Protein AF-A0A919U6I9-F1 (afdb_monomer_lite)

Sequence (207 aa):
MPGVRSGRRDGPATGRPRGTPYDGGVPGTPEHHQTARRAEPLVVRFRPDARREHQRRVAGARRRRGRAALALAALLGALVLVPWVAVTAVEGFEPRGLALLGLLAVPAALAVWGRRLLRRPPVALGAVAFAITPDEIRFEPVPSAGPALGGSPAASWPIAGTTADIEPSRMVGDRLVLRRPGARRRVYLAATLDTDPTTVVSQIAGR

Secondary structure (DSSP, 8-state):
-----------------------------------------EEEEB-HHHHHHHHHHHHHHHHHHHHHHHHHHHHHHHHHHHHHHHHHHHH---STHHHHHHHHHHHHHHHHHHHHHHHSPP-PPPSEEEEE-SSEEEEPPB--SSTTSPPBPPEEEESTT-EEEEEE-SSSSEEEEEE-TTS--EEEEGGGBSS-HHHHHHHHHT-

Organism: NCBI:txid992287

Structure (mmCIF, N/CA/C/O backbone):
data_AF-A0A919U6I9-F1
#
_entry.id   AF-A0A919U6I9-F1
#
loop_
_atom_site.group_PDB
_atom_site.id
_atom_site.type_symbol
_atom_site.label_atom_id
_atom_site.label_alt_id
_atom_site.label_comp_id
_atom_site.label_asym_id
_atom_site.label_entity_id
_atom_site.label_seq_id
_atom_site.pdbx_PDB_ins_code
_atom_site.Cartn_x
_atom_site.Cartn_y
_atom_site.Cartn_z
_atom_site.occupancy
_atom_site.B_iso_or_equiv
_atom_site.auth_seq_id
_atom_site.auth_comp_id
_atom_site.auth_asym_id
_atom_site.auth_atom_id
_atom_site.pdbx_PDB_model_num
ATOM 1 N N . MET A 1 1 ? -69.953 -0.858 -4.789 1.00 44.34 1 MET A N 1
ATOM 2 C CA . MET A 1 1 ? -70.441 -2.222 -4.498 1.00 44.34 1 MET A CA 1
ATOM 3 C C . MET A 1 1 ? -70.334 -2.479 -3.000 1.00 44.34 1 MET A C 1
ATOM 5 O O . MET A 1 1 ? -69.216 -2.573 -2.510 1.00 44.34 1 MET A O 1
ATOM 9 N N . PRO A 1 2 ? -71.461 -2.485 -2.271 1.00 48.12 2 PRO A N 1
ATOM 10 C CA . PRO A 1 2 ? -71.532 -2.801 -0.847 1.00 48.12 2 PRO A CA 1
ATOM 11 C C . PRO A 1 2 ? -71.897 -4.284 -0.627 1.00 48.12 2 PRO A C 1
ATOM 13 O O . PRO A 1 2 ? -72.734 -4.823 -1.344 1.00 48.12 2 PRO A O 1
ATOM 16 N N . GLY A 1 3 ? -71.298 -4.936 0.373 1.00 46.91 3 GLY A N 1
ATOM 17 C CA . GLY A 1 3 ? -71.615 -6.309 0.804 1.00 46.91 3 GLY A CA 1
ATOM 18 C C . GLY A 1 3 ? -71.409 -6.425 2.318 1.00 46.91 3 GLY A C 1
ATOM 19 O O . GLY A 1 3 ? -70.275 -6.438 2.772 1.00 46.91 3 GLY A O 1
ATOM 20 N N . VAL A 1 4 ? -72.428 -6.119 3.125 1.00 55.44 4 VAL A N 1
ATOM 21 C CA . VAL A 1 4 ? -73.345 -7.061 3.809 1.00 55.44 4 VAL A CA 1
ATOM 22 C C . VAL A 1 4 ? -72.727 -7.811 5.008 1.00 55.44 4 VAL A C 1
ATOM 24 O O . VAL A 1 4 ? -72.088 -8.846 4.895 1.00 55.44 4 VAL A O 1
ATOM 27 N N . ARG A 1 5 ? -72.990 -7.208 6.175 1.00 46.06 5 ARG A N 1
ATOM 28 C CA . ARG A 1 5 ? -73.440 -7.732 7.482 1.00 46.06 5 ARG A CA 1
ATOM 29 C C . ARG A 1 5 ? -73.558 -9.255 7.740 1.00 46.06 5 ARG A C 1
ATOM 31 O O . ARG A 1 5 ? -74.276 -9.963 7.047 1.00 46.06 5 ARG A O 1
ATOM 38 N N . SER A 1 6 ? -73.182 -9.569 8.989 1.00 47.44 6 SER A N 1
ATOM 39 C CA . SER A 1 6 ? -73.928 -10.316 10.033 1.00 47.44 6 SER A CA 1
ATOM 40 C C . SER A 1 6 ? -73.607 -11.796 10.281 1.00 47.44 6 SER A C 1
ATOM 42 O O . SER A 1 6 ? -73.561 -12.610 9.372 1.00 47.44 6 SER A O 1
ATOM 44 N N . GLY A 1 7 ? -73.447 -12.132 11.570 1.00 49.59 7 GLY A N 1
ATOM 45 C CA . GLY A 1 7 ? -73.293 -13.506 12.054 1.00 49.59 7 GLY A CA 1
ATOM 46 C C . GLY A 1 7 ? -73.000 -13.615 13.555 1.00 49.59 7 GLY A C 1
ATOM 47 O O . GLY A 1 7 ? -71.980 -14.162 13.946 1.00 49.59 7 GLY A O 1
ATOM 48 N N . ARG A 1 8 ? -73.882 -13.058 14.392 1.00 49.62 8 ARG A N 1
ATOM 49 C CA . ARG A 1 8 ? -73.904 -13.182 15.862 1.00 49.62 8 ARG A CA 1
ATOM 50 C C . ARG A 1 8 ? -74.308 -14.606 16.278 1.00 49.62 8 ARG A C 1
ATOM 52 O O . ARG A 1 8 ? -75.319 -15.095 15.781 1.00 49.62 8 ARG A O 1
ATOM 59 N N . ARG A 1 9 ? -73.614 -15.219 17.245 1.00 56.06 9 ARG A N 1
ATOM 60 C CA . ARG A 1 9 ? -74.179 -16.267 18.118 1.00 56.06 9 ARG A CA 1
ATOM 61 C C . ARG A 1 9 ? -73.664 -16.111 19.545 1.00 56.06 9 ARG A C 1
ATOM 63 O O . ARG A 1 9 ? -72.508 -16.395 19.833 1.00 56.06 9 ARG A O 1
ATOM 70 N N . ASP A 1 10 ? -74.580 -15.670 20.397 1.00 50.47 10 ASP A N 1
ATOM 71 C CA . ASP A 1 10 ? -74.541 -15.806 21.846 1.00 50.47 10 ASP A CA 1
ATOM 72 C C . ASP A 1 10 ? -74.971 -17.243 22.214 1.00 50.47 10 ASP A C 1
ATOM 74 O O . ASP A 1 10 ? -75.893 -17.792 21.605 1.00 50.47 10 ASP A O 1
ATOM 78 N N . GLY A 1 11 ? -74.320 -17.850 23.207 1.00 49.34 11 GLY A N 1
ATOM 79 C CA . GLY A 1 11 ? -74.699 -19.130 23.815 1.00 49.34 11 GLY A CA 1
ATOM 80 C C . GLY A 1 11 ? -74.334 -19.128 25.311 1.00 49.34 11 GLY A C 1
ATOM 81 O O . GLY A 1 11 ? -73.247 -18.651 25.638 1.00 49.34 11 GLY A O 1
ATOM 82 N N . PRO A 1 12 ? -75.221 -19.577 26.225 1.00 55.75 12 PRO A N 1
ATOM 83 C CA . PRO A 1 12 ? -75.107 -19.298 27.657 1.00 55.75 12 PRO A CA 1
ATOM 84 C C . PRO A 1 12 ? -74.346 -20.359 28.469 1.00 55.75 12 PRO A C 1
ATOM 86 O O . PRO A 1 12 ? -74.089 -21.477 28.033 1.00 55.75 12 PRO A O 1
ATOM 89 N N . ALA A 1 13 ? -74.022 -19.936 29.692 1.00 53.59 13 ALA A N 1
ATOM 90 C CA . ALA A 1 13 ? -73.265 -20.594 30.749 1.00 53.59 13 ALA A CA 1
ATOM 91 C C . ALA A 1 13 ? -73.804 -21.956 31.223 1.00 53.59 13 ALA A C 1
ATOM 93 O O . ALA A 1 13 ? -75.009 -22.180 31.232 1.00 53.59 13 ALA A O 1
ATOM 94 N N . THR A 1 14 ? -72.918 -22.801 31.763 1.00 51.66 14 THR A N 1
ATOM 95 C CA . THR A 1 14 ? -72.997 -23.378 33.128 1.00 51.66 14 THR A CA 1
ATOM 96 C C . THR A 1 14 ? -71.876 -24.401 33.353 1.00 51.66 14 THR A C 1
ATOM 98 O O . THR A 1 14 ? -71.534 -25.158 32.454 1.00 51.66 14 THR A O 1
ATOM 101 N N . GLY A 1 15 ? -71.308 -24.432 34.565 1.00 45.22 15 GLY A N 1
ATOM 102 C CA . GLY A 1 15 ? -70.421 -25.518 35.001 1.00 45.22 15 GLY A CA 1
ATOM 103 C C . GLY A 1 15 ? -69.216 -25.080 35.834 1.00 45.22 15 GLY A C 1
ATOM 104 O O . GLY A 1 15 ? -68.089 -25.111 35.357 1.00 45.22 15 GLY A O 1
ATOM 105 N N . ARG A 1 16 ? -69.435 -24.718 37.105 1.00 51.25 16 ARG A N 1
ATOM 106 C CA . ARG A 1 16 ? -68.415 -24.920 38.154 1.00 51.25 16 ARG A CA 1
ATOM 107 C C . ARG A 1 16 ? -68.533 -26.361 38.661 1.00 51.25 16 ARG A C 1
ATOM 109 O O . ARG A 1 16 ? -69.655 -26.827 38.850 1.00 51.25 16 ARG A O 1
ATOM 116 N N . PRO A 1 17 ? -67.408 -26.988 39.030 1.00 57.91 17 PRO A N 1
ATOM 117 C CA . PRO A 1 17 ? -67.282 -27.416 40.421 1.00 57.91 17 PRO A CA 1
ATOM 118 C C . PRO A 1 17 ? -65.946 -27.018 41.068 1.00 57.91 17 PRO A C 1
ATOM 120 O O . PRO A 1 17 ? -64.977 -26.644 40.415 1.00 57.91 17 PRO A O 1
ATOM 123 N N . ARG A 1 18 ? -65.978 -27.034 42.403 1.00 49.41 18 ARG A N 1
ATOM 124 C CA . ARG A 1 18 ? -64.941 -26.653 43.369 1.00 49.41 18 ARG A CA 1
ATOM 125 C C . ARG A 1 18 ? -63.872 -27.736 43.564 1.00 49.41 18 ARG A C 1
ATOM 127 O O . ARG A 1 18 ? -64.226 -28.906 43.636 1.00 49.41 18 ARG A O 1
ATOM 134 N N . GLY A 1 19 ? -62.672 -27.266 43.927 1.00 43.44 19 GLY A N 1
ATOM 135 C CA . GLY A 1 19 ? -61.765 -27.873 44.920 1.00 43.44 19 GLY A CA 1
ATOM 136 C C . GLY A 1 19 ? -60.667 -28.760 44.331 1.00 43.44 19 GLY A C 1
ATOM 137 O O . GLY A 1 19 ? -60.942 -29.504 43.406 1.00 43.44 19 GLY A O 1
ATOM 138 N N . THR A 1 20 ? -59.412 -28.762 44.785 1.00 51.94 20 THR A N 1
ATOM 139 C CA . THR A 1 20 ? -58.648 -28.100 45.874 1.00 51.94 20 THR A CA 1
ATOM 140 C C . THR A 1 20 ? -57.141 -28.242 45.483 1.00 51.94 20 THR A C 1
ATOM 142 O O . THR A 1 20 ? -56.865 -28.370 44.296 1.00 51.94 20 THR A O 1
ATOM 145 N N . PRO A 1 21 ? -56.152 -28.257 46.395 1.00 55.12 21 PRO A N 1
ATOM 146 C CA . PRO A 1 21 ? -55.367 -27.137 46.920 1.00 55.12 21 PRO A CA 1
ATOM 147 C C . PRO A 1 21 ? -53.877 -27.141 46.472 1.00 55.12 21 PRO A C 1
ATOM 149 O O . PRO A 1 21 ? -53.376 -28.146 45.998 1.00 55.12 21 PRO A O 1
ATOM 152 N N . TYR A 1 22 ? -53.188 -26.010 46.682 1.00 49.38 22 TYR A N 1
ATOM 153 C CA . TYR A 1 22 ? -51.730 -25.829 46.884 1.00 49.38 22 TYR A CA 1
ATOM 154 C C . TYR A 1 22 ? -50.718 -26.781 46.197 1.00 49.38 22 TYR A C 1
ATOM 156 O O . TYR A 1 22 ? -50.533 -27.911 46.630 1.00 49.38 22 TYR A O 1
ATOM 164 N N . ASP A 1 23 ? -49.904 -26.223 45.295 1.00 44.69 23 ASP A N 1
ATOM 165 C CA . ASP A 1 23 ? -48.469 -26.538 45.175 1.00 44.69 23 ASP A CA 1
ATOM 166 C C . ASP A 1 23 ? -47.784 -25.266 44.639 1.00 44.69 23 ASP A C 1
ATOM 168 O O . ASP A 1 23 ? -48.188 -24.704 43.624 1.00 44.69 23 ASP A O 1
ATOM 172 N N . GLY A 1 24 ? -46.976 -24.578 45.439 1.00 47.91 24 GLY A N 1
ATOM 173 C CA . GLY A 1 24 ? -45.539 -24.811 45.372 1.00 47.91 24 GLY A CA 1
ATOM 174 C C . GLY A 1 24 ? -44.916 -23.755 44.467 1.00 47.91 24 GLY A C 1
ATOM 175 O O . GLY A 1 24 ? -44.764 -23.940 43.265 1.00 47.91 24 GLY A O 1
ATOM 176 N N . GLY A 1 25 ? -44.603 -22.595 45.047 1.00 50.78 25 GLY A N 1
ATOM 177 C CA . GLY A 1 25 ? -43.873 -21.551 44.345 1.00 50.78 25 GLY A CA 1
ATOM 178 C C . GLY A 1 25 ? -42.513 -22.071 43.894 1.00 50.78 25 GLY A C 1
ATOM 179 O O . GLY A 1 25 ? -41.642 -22.327 44.718 1.00 50.78 25 GLY A O 1
ATOM 180 N N . VAL A 1 26 ? -42.314 -22.150 42.583 1.00 56.62 26 VAL A N 1
ATOM 181 C CA . VAL A 1 26 ? -40.986 -22.015 41.997 1.00 56.62 26 VAL A CA 1
ATOM 182 C C . VAL A 1 26 ? -40.950 -20.603 41.422 1.00 56.62 26 VAL A C 1
ATOM 184 O O . VAL A 1 26 ? -41.681 -20.331 40.467 1.00 56.62 26 VAL A O 1
ATOM 187 N N . PRO A 1 27 ? -40.180 -19.662 41.999 1.00 54.00 27 PRO A N 1
ATOM 188 C CA . PRO A 1 27 ? -39.885 -18.430 41.295 1.00 54.00 27 PRO A CA 1
ATOM 189 C C . PRO A 1 27 ? -39.199 -18.849 40.001 1.00 54.00 27 PRO A C 1
ATOM 191 O O . PRO A 1 27 ? -38.103 -19.409 40.034 1.00 54.00 27 PRO A O 1
ATOM 194 N N . GLY A 1 28 ? -39.889 -18.638 38.877 1.00 46.31 28 GLY A N 1
ATOM 195 C CA . GLY A 1 28 ? -39.290 -18.741 37.561 1.00 46.31 28 GLY A CA 1
ATOM 196 C C . GLY A 1 28 ? -38.017 -17.922 37.616 1.00 46.31 28 GLY A C 1
ATOM 197 O O . GLY A 1 28 ? -38.058 -16.700 37.765 1.00 46.31 28 GLY A O 1
ATOM 198 N N . THR A 1 29 ? -36.890 -18.624 37.619 1.00 49.94 29 THR A N 1
ATOM 199 C CA . THR A 1 29 ? -35.580 -18.023 37.478 1.00 49.94 29 THR A CA 1
ATOM 200 C C . THR A 1 29 ? -35.715 -17.167 36.228 1.00 49.94 29 THR A C 1
ATOM 202 O O . THR A 1 29 ? -36.132 -17.708 35.200 1.00 49.94 29 THR A O 1
ATOM 205 N N . PRO A 1 30 ? -35.485 -15.844 36.279 1.00 53.72 30 PRO A N 1
ATOM 206 C CA . PRO A 1 30 ? -35.333 -15.111 35.046 1.00 53.72 30 PRO A CA 1
ATOM 207 C C . PRO A 1 30 ? -34.144 -15.782 34.380 1.00 53.72 30 PRO A C 1
ATOM 209 O O . PRO A 1 30 ? -33.006 -15.630 34.826 1.00 53.72 30 PRO A O 1
ATOM 212 N N . GLU A 1 31 ? -34.419 -16.615 33.378 1.00 43.12 31 GLU A N 1
ATOM 213 C CA . GLU A 1 31 ? -33.412 -17.027 32.434 1.00 43.12 31 GLU A CA 1
ATOM 214 C C . GLU A 1 31 ? -32.886 -15.713 31.885 1.00 43.12 31 GLU A C 1
ATOM 216 O O . GLU A 1 31 ? -33.491 -15.049 31.041 1.00 43.12 31 GLU A O 1
ATOM 221 N N . HIS A 1 32 ? -31.759 -15.292 32.451 1.00 44.91 32 HIS A N 1
ATOM 222 C CA . HIS A 1 32 ? -30.822 -14.421 31.807 1.00 44.91 32 HIS A CA 1
ATOM 223 C C . HIS A 1 32 ? -30.398 -15.166 30.543 1.00 44.91 32 HIS A C 1
ATOM 225 O O . HIS A 1 32 ? -29.295 -15.692 30.437 1.00 44.91 32 HIS A O 1
ATOM 231 N N . HIS A 1 33 ? -31.257 -15.128 29.527 1.00 42.16 33 HIS A N 1
ATOM 232 C CA . HIS A 1 33 ? -30.841 -14.961 28.156 1.00 42.16 33 HIS A CA 1
ATOM 233 C C . HIS A 1 33 ? -30.101 -13.613 28.077 1.00 42.16 33 HIS A C 1
ATOM 235 O O . HIS A 1 33 ? -30.494 -12.683 27.379 1.00 42.16 33 HIS A O 1
ATOM 241 N N . GLN A 1 34 ? -28.960 -13.519 28.772 1.00 47.22 34 GLN A N 1
ATOM 242 C CA . GLN A 1 34 ? -27.769 -12.943 28.189 1.00 47.22 34 GLN A CA 1
ATOM 243 C C . GLN A 1 34 ? -27.501 -13.794 26.950 1.00 47.22 34 GLN A C 1
ATOM 245 O O . GLN A 1 34 ? -26.650 -14.677 26.923 1.00 47.22 34 GLN A O 1
ATOM 250 N N . THR A 1 35 ? -28.238 -13.505 25.877 1.00 47.38 35 THR A N 1
ATOM 251 C CA . THR A 1 35 ? -27.622 -13.451 24.566 1.00 47.38 35 THR A CA 1
ATOM 252 C C . THR A 1 35 ? -26.372 -12.621 24.780 1.00 47.38 35 THR A C 1
ATOM 254 O O . THR A 1 35 ? -26.448 -11.392 24.861 1.00 47.38 35 THR A O 1
ATOM 257 N N . ALA A 1 36 ? -25.243 -13.299 24.988 1.00 49.66 36 ALA A N 1
ATOM 258 C CA . ALA A 1 36 ? -23.935 -12.726 24.807 1.00 49.66 36 ALA A CA 1
ATOM 259 C C . ALA A 1 36 ? -24.018 -12.095 23.423 1.00 49.66 36 ALA A C 1
ATOM 261 O O . ALA A 1 36 ? -23.993 -12.798 22.410 1.00 49.66 36 ALA A O 1
ATOM 262 N N . ARG A 1 37 ? -24.272 -10.780 23.382 1.00 52.72 37 ARG A N 1
ATOM 263 C CA . ARG A 1 37 ? -24.145 -9.984 22.174 1.00 52.72 37 ARG A CA 1
ATOM 264 C C . ARG A 1 37 ? -22.712 -10.249 21.773 1.00 52.72 37 ARG A C 1
ATOM 266 O O . ARG A 1 37 ? -21.806 -9.703 22.396 1.00 52.72 37 ARG A O 1
ATOM 273 N N . ARG A 1 38 ? -22.503 -11.176 20.834 1.00 55.59 38 ARG A N 1
ATOM 274 C CA . ARG A 1 38 ? -21.208 -11.387 20.201 1.00 55.59 38 ARG A CA 1
ATOM 275 C C . ARG A 1 38 ? -20.850 -10.008 19.695 1.00 55.59 38 ARG A C 1
ATOM 277 O O . ARG A 1 38 ? -21.497 -9.534 18.769 1.00 55.59 38 ARG A O 1
ATOM 284 N N . ALA A 1 39 ? -19.960 -9.327 20.413 1.00 65.62 39 ALA A N 1
ATOM 285 C CA . ALA A 1 39 ? -19.603 -7.963 20.099 1.00 65.62 39 ALA A CA 1
ATOM 286 C C . ALA A 1 39 ? -19.093 -8.007 18.665 1.00 65.62 39 ALA A C 1
ATOM 288 O O . ALA A 1 39 ? -18.077 -8.657 18.400 1.00 65.62 39 ALA A O 1
ATOM 289 N N . GLU A 1 40 ? -19.871 -7.446 17.740 1.00 75.94 40 GLU A N 1
ATOM 290 C CA . GLU A 1 40 ? -19.530 -7.513 16.330 1.00 75.94 40 GLU A CA 1
ATOM 291 C C . GLU A 1 40 ? -18.128 -6.925 16.160 1.00 75.94 40 GLU A C 1
ATOM 293 O O . GLU A 1 40 ? -17.813 -5.889 16.761 1.00 75.94 40 GLU A O 1
ATOM 298 N N . PRO A 1 41 ? -17.243 -7.611 15.419 1.00 84.06 41 PRO A N 1
ATOM 299 C CA . PRO A 1 41 ? -15.885 -7.136 15.251 1.00 84.06 41 PRO A CA 1
ATOM 300 C C . PRO A 1 41 ? -15.916 -5.780 14.543 1.00 84.06 41 PRO A C 1
ATOM 302 O O . PRO A 1 41 ? -16.472 -5.652 13.450 1.00 84.06 41 PRO A O 1
ATOM 305 N N . LEU A 1 42 ? -15.295 -4.766 15.149 1.00 89.06 42 LEU A N 1
ATOM 306 C CA . LEU A 1 42 ? -15.175 -3.447 14.536 1.00 89.06 42 LEU A CA 1
ATOM 307 C C . LEU A 1 42 ? -14.130 -3.533 13.423 1.00 89.06 42 LEU A C 1
ATOM 309 O O . LEU A 1 42 ? -12.930 -3.637 13.683 1.00 89.06 42 LEU A O 1
ATOM 313 N N . VAL A 1 43 ? -14.583 -3.508 12.172 1.00 90.56 43 VAL A N 1
ATOM 314 C CA . VAL A 1 43 ? -13.706 -3.551 10.998 1.00 90.56 43 VAL A CA 1
ATOM 315 C C . VAL A 1 43 ? -13.412 -2.131 10.540 1.00 90.56 43 VAL A C 1
ATOM 317 O O . VAL A 1 43 ? -14.271 -1.479 9.957 1.00 90.56 43 VAL A O 1
ATOM 320 N N . VAL A 1 44 ? -12.176 -1.680 10.744 1.00 90.12 44 VAL A N 1
ATOM 321 C CA . VAL A 1 44 ? -11.716 -0.364 10.295 1.00 90.12 44 VAL A CA 1
ATOM 322 C C . VAL A 1 44 ? -11.167 -0.489 8.878 1.00 90.12 44 VAL A C 1
ATOM 324 O O . VAL A 1 44 ? -10.231 -1.255 8.617 1.00 90.12 44 VAL A O 1
ATOM 327 N N . ARG A 1 45 ? -11.733 0.265 7.935 1.00 91.94 45 ARG A N 1
ATOM 328 C CA . ARG A 1 45 ? -11.351 0.218 6.519 1.00 91.94 45 ARG A CA 1
ATOM 329 C C . ARG A 1 45 ? -10.708 1.522 6.089 1.00 91.94 45 ARG A C 1
ATOM 331 O O . ARG A 1 45 ? -10.881 2.585 6.681 1.00 91.94 45 ARG A O 1
ATOM 338 N N . PHE A 1 46 ? -9.958 1.447 4.999 1.00 88.00 46 PHE A N 1
ATOM 339 C CA . PHE A 1 46 ? -9.475 2.650 4.341 1.00 88.00 46 PHE A CA 1
ATOM 340 C C . PHE A 1 46 ? -10.578 3.259 3.473 1.00 88.00 46 PHE A C 1
ATOM 342 O O . PHE A 1 46 ? -11.201 2.564 2.658 1.00 88.00 46 PHE A O 1
ATOM 349 N N . ARG A 1 47 ? -10.756 4.583 3.571 1.00 89.12 47 ARG A N 1
ATOM 350 C CA . ARG A 1 47 ? -11.677 5.336 2.711 1.00 89.12 47 ARG A CA 1
ATOM 351 C C . ARG A 1 47 ? -11.385 5.044 1.237 1.00 89.12 47 ARG A C 1
ATOM 353 O O . ARG A 1 47 ? -10.215 4.976 0.841 1.00 89.12 47 ARG A O 1
ATOM 360 N N . PRO A 1 48 ? -12.419 4.885 0.394 1.00 84.94 48 PRO A N 1
ATOM 361 C CA . PRO A 1 48 ? -12.227 4.616 -1.028 1.00 84.94 48 PRO A CA 1
ATOM 362 C C . PRO A 1 48 ? -11.408 5.719 -1.712 1.00 84.94 48 PRO A C 1
ATOM 364 O O . PRO A 1 48 ? -10.543 5.409 -2.532 1.00 84.94 48 PRO A O 1
ATOM 367 N N . ASP A 1 49 ? -11.596 6.980 -1.320 1.00 85.44 49 ASP A N 1
ATOM 368 C CA . ASP A 1 49 ? -10.862 8.110 -1.897 1.00 85.44 49 ASP A CA 1
ATOM 369 C C . ASP A 1 49 ? -9.391 8.114 -1.487 1.00 85.44 49 ASP A C 1
ATOM 371 O O . ASP A 1 49 ? -8.515 8.279 -2.334 1.00 85.44 49 ASP A O 1
ATOM 375 N N . ALA A 1 50 ? -9.097 7.809 -0.220 1.00 81.38 50 ALA A N 1
ATOM 376 C CA . ALA A 1 50 ? -7.725 7.649 0.254 1.00 81.38 50 ALA A CA 1
ATOM 377 C C . ALA A 1 50 ? -7.006 6.493 -0.463 1.00 81.38 50 ALA A C 1
ATOM 379 O O . ALA A 1 50 ? -5.837 6.624 -0.835 1.00 81.38 50 ALA A O 1
ATOM 380 N N . ARG A 1 51 ? -7.708 5.379 -0.727 1.00 80.25 51 ARG A N 1
ATOM 381 C CA . ARG A 1 51 ? -7.169 4.256 -1.512 1.00 80.25 51 ARG A CA 1
ATOM 382 C C . ARG A 1 51 ? -6.870 4.663 -2.952 1.00 80.25 51 ARG A C 1
ATOM 384 O O . ARG A 1 51 ? -5.779 4.372 -3.445 1.00 80.25 51 ARG A O 1
ATOM 391 N N . ARG A 1 52 ? -7.796 5.360 -3.617 1.00 81.56 52 ARG A N 1
ATOM 392 C CA . ARG A 1 52 ? -7.607 5.867 -4.988 1.00 81.56 52 ARG A CA 1
ATOM 393 C C . ARG A 1 52 ? -6.446 6.852 -5.062 1.00 81.56 52 ARG A C 1
ATOM 395 O O . ARG A 1 52 ? -5.618 6.745 -5.961 1.00 81.56 52 ARG A O 1
ATOM 402 N N . GLU A 1 53 ? -6.351 7.770 -4.108 1.00 82.19 53 GLU A N 1
ATOM 403 C CA . GLU A 1 53 ? -5.275 8.756 -4.041 1.00 82.19 53 GLU A CA 1
ATOM 404 C C . GLU A 1 53 ? -3.915 8.088 -3.810 1.00 82.19 53 GLU A C 1
ATOM 406 O O . GLU A 1 53 ? -2.949 8.369 -4.523 1.00 82.19 53 GLU A O 1
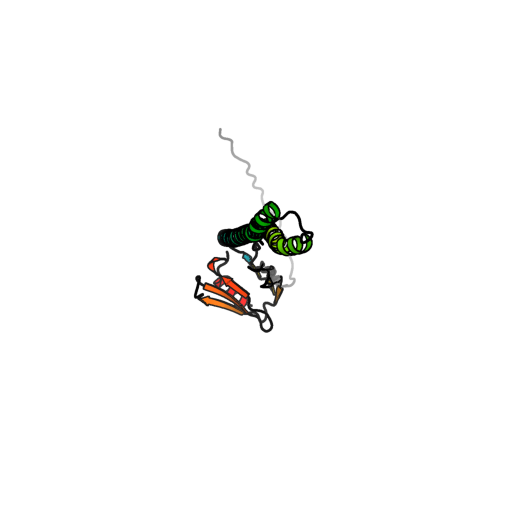ATOM 411 N N . HIS A 1 54 ? -3.836 7.122 -2.890 1.00 77.69 54 HIS A N 1
ATOM 412 C CA . HIS A 1 54 ? -2.620 6.339 -2.687 1.00 77.69 54 HIS A CA 1
ATOM 413 C C . HIS A 1 54 ? -2.213 5.585 -3.961 1.00 77.69 54 HIS A C 1
ATOM 415 O O . HIS A 1 54 ? -1.059 5.656 -4.387 1.00 77.69 54 HIS A O 1
ATOM 421 N N . GLN A 1 55 ? -3.164 4.916 -4.619 1.00 76.06 55 GLN A N 1
ATOM 422 C CA . GLN A 1 55 ? -2.916 4.223 -5.884 1.00 76.06 55 GLN A CA 1
ATOM 423 C C . GLN A 1 55 ? -2.425 5.184 -6.973 1.00 76.06 55 GLN A C 1
ATOM 425 O O . GLN A 1 55 ? -1.455 4.869 -7.666 1.00 76.06 55 GLN A O 1
ATOM 430 N N . ARG A 1 56 ? -3.026 6.376 -7.095 1.00 78.69 56 ARG A N 1
ATOM 431 C CA . ARG A 1 56 ? -2.599 7.421 -8.040 1.00 78.69 56 ARG A CA 1
ATOM 432 C C . ARG A 1 56 ? -1.170 7.879 -7.761 1.00 78.69 56 ARG A C 1
ATOM 434 O O . ARG A 1 56 ? -0.360 7.923 -8.689 1.00 78.69 56 ARG A O 1
ATOM 441 N N . ARG A 1 57 ? -0.824 8.151 -6.500 1.00 75.81 57 ARG A N 1
ATOM 442 C CA . ARG A 1 57 ? 0.529 8.578 -6.103 1.00 75.81 57 ARG A CA 1
ATOM 443 C C . ARG A 1 57 ? 1.575 7.503 -6.375 1.00 75.81 57 ARG A C 1
ATOM 445 O O . ARG A 1 57 ? 2.602 7.790 -6.993 1.00 75.81 57 ARG A O 1
ATOM 452 N N . VAL A 1 58 ? 1.306 6.260 -5.977 1.00 72.62 58 VAL A N 1
ATOM 453 C CA . VAL A 1 58 ? 2.227 5.133 -6.194 1.00 72.62 58 VAL A CA 1
ATOM 454 C C . VAL A 1 58 ? 2.405 4.849 -7.686 1.00 72.62 58 VAL A C 1
ATOM 456 O O . VAL A 1 58 ? 3.536 4.674 -8.150 1.00 72.62 58 VAL A O 1
ATOM 459 N N . ALA A 1 59 ? 1.318 4.855 -8.462 1.00 71.69 59 ALA A N 1
ATOM 460 C CA . ALA A 1 59 ? 1.376 4.662 -9.907 1.00 71.69 59 ALA A CA 1
ATOM 461 C C . ALA A 1 59 ? 2.144 5.798 -10.604 1.00 71.69 59 ALA A C 1
ATOM 463 O O . ALA A 1 59 ? 2.998 5.531 -11.452 1.00 71.69 59 ALA A O 1
ATOM 464 N N . GLY A 1 60 ? 1.895 7.054 -10.224 1.00 74.56 60 GLY A N 1
ATOM 465 C CA . GLY A 1 60 ? 2.575 8.224 -10.777 1.00 74.56 60 GLY A CA 1
ATOM 466 C C . GLY A 1 60 ? 4.082 8.209 -10.512 1.00 74.56 60 GLY A C 1
ATOM 467 O O . GLY A 1 60 ? 4.876 8.354 -11.445 1.00 74.56 60 GLY A O 1
ATOM 468 N N . ALA A 1 61 ? 4.488 7.956 -9.266 1.00 75.12 61 ALA A N 1
ATOM 469 C CA . ALA A 1 61 ? 5.898 7.883 -8.886 1.00 75.12 61 ALA A CA 1
ATOM 470 C C . ALA A 1 61 ? 6.634 6.740 -9.607 1.00 75.12 61 ALA A C 1
ATOM 472 O O . ALA A 1 61 ? 7.744 6.936 -10.108 1.00 75.12 61 ALA A O 1
ATOM 473 N N . ARG A 1 62 ? 6.010 5.559 -9.732 1.00 70.31 62 ARG A N 1
ATOM 474 C CA . ARG A 1 62 ? 6.592 4.428 -10.476 1.00 70.31 62 ARG A CA 1
ATOM 475 C C . ARG A 1 62 ? 6.732 4.715 -11.963 1.00 70.31 62 ARG A C 1
ATOM 477 O O . ARG A 1 62 ? 7.784 4.426 -12.523 1.00 70.31 62 ARG A O 1
ATOM 484 N N . ARG A 1 63 ? 5.717 5.309 -12.598 1.00 75.38 63 ARG A N 1
ATOM 485 C CA . ARG A 1 63 ? 5.776 5.673 -14.024 1.00 75.38 63 ARG A CA 1
ATOM 486 C C . ARG A 1 63 ? 6.898 6.669 -14.300 1.00 75.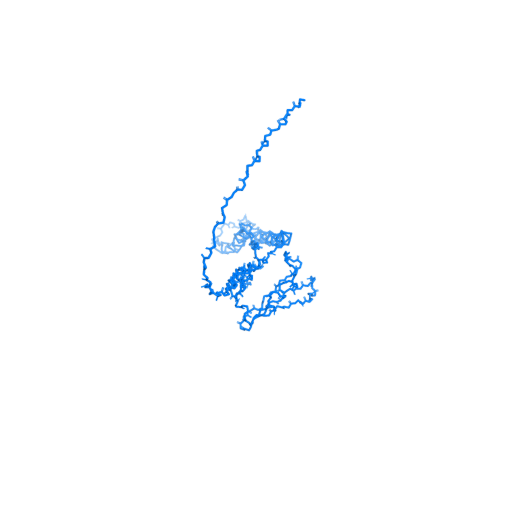38 63 ARG A C 1
ATOM 488 O O . ARG A 1 63 ? 7.627 6.487 -15.269 1.00 75.38 63 ARG A O 1
ATOM 495 N N . ARG A 1 64 ? 7.080 7.673 -13.435 1.00 77.19 64 ARG A N 1
ATOM 496 C CA . ARG A 1 64 ? 8.189 8.635 -13.546 1.00 77.19 64 ARG A CA 1
ATOM 497 C C . ARG A 1 64 ? 9.548 7.946 -13.417 1.00 77.19 64 ARG A C 1
ATOM 499 O O . ARG A 1 64 ? 10.387 8.136 -14.288 1.00 77.19 64 ARG A O 1
ATOM 506 N N . ARG A 1 65 ? 9.738 7.086 -12.408 1.00 76.62 65 ARG A N 1
ATOM 507 C CA . ARG A 1 65 ? 10.990 6.323 -12.226 1.00 76.62 65 ARG A CA 1
ATOM 508 C C . ARG A 1 65 ? 11.268 5.358 -13.382 1.00 76.62 65 ARG A C 1
ATOM 510 O O . ARG A 1 65 ? 12.397 5.287 -13.846 1.00 76.62 65 ARG A O 1
ATOM 517 N N . GLY A 1 66 ? 10.247 4.660 -13.880 1.00 74.12 66 GLY A N 1
ATOM 518 C CA . GLY A 1 66 ? 10.372 3.763 -15.031 1.00 74.12 66 GLY A CA 1
ATOM 519 C C . GLY A 1 66 ? 10.741 4.503 -16.319 1.00 74.12 66 GLY A C 1
ATOM 520 O O . GLY A 1 66 ? 11.635 4.066 -17.036 1.00 74.12 66 GLY A O 1
ATOM 521 N N . ARG A 1 67 ? 10.111 5.657 -16.589 1.00 78.75 67 ARG A N 1
ATOM 522 C CA . ARG A 1 67 ? 10.466 6.522 -17.729 1.00 78.75 67 ARG A CA 1
ATOM 523 C C . ARG A 1 67 ? 11.872 7.097 -17.598 1.00 78.75 67 ARG A C 1
ATOM 525 O O . ARG A 1 67 ? 12.609 7.069 -18.572 1.00 78.75 67 ARG A O 1
ATOM 532 N N . ALA A 1 68 ? 12.250 7.565 -16.410 1.00 77.62 68 ALA A N 1
ATOM 533 C CA . ALA A 1 68 ? 13.593 8.076 -16.154 1.00 77.62 68 ALA A CA 1
ATOM 534 C C . ALA A 1 68 ? 14.662 6.994 -16.369 1.00 77.62 68 ALA A C 1
ATOM 536 O O . ALA A 1 68 ? 15.664 7.258 -17.022 1.00 77.62 68 ALA A O 1
ATOM 537 N N . ALA A 1 69 ? 14.423 5.761 -15.906 1.00 78.06 69 ALA A N 1
ATOM 538 C CA . ALA A 1 69 ? 15.333 4.639 -16.135 1.00 78.06 69 ALA A CA 1
ATOM 539 C C . ALA A 1 69 ? 15.477 4.295 -17.628 1.00 78.06 69 ALA A C 1
ATOM 541 O O . ALA A 1 69 ? 16.585 4.040 -18.089 1.00 78.06 69 ALA A O 1
ATOM 542 N N . LEU A 1 70 ? 14.379 4.329 -18.396 1.00 75.62 70 LEU A N 1
ATOM 543 C CA . LEU A 1 70 ? 14.424 4.123 -19.848 1.00 75.62 70 LEU A CA 1
ATOM 544 C C . LEU A 1 70 ? 15.162 5.252 -20.574 1.00 75.62 70 LEU A C 1
ATOM 546 O O . LEU A 1 70 ? 15.970 4.974 -21.453 1.00 75.62 70 LEU A O 1
ATOM 550 N N . ALA A 1 71 ? 14.912 6.506 -20.195 1.00 80.44 71 ALA A N 1
ATOM 551 C CA . ALA A 1 71 ? 15.609 7.656 -20.764 1.00 80.44 71 ALA A CA 1
ATOM 552 C C . ALA A 1 71 ? 17.117 7.587 -20.481 1.00 80.44 71 ALA A C 1
ATOM 554 O O . ALA A 1 71 ? 17.921 7.793 -21.385 1.00 80.44 71 ALA A O 1
ATOM 555 N N . LEU A 1 72 ? 17.500 7.221 -19.254 1.00 81.69 72 LEU A N 1
ATOM 556 C CA . LEU A 1 72 ? 18.898 7.037 -18.876 1.00 81.69 72 LEU A CA 1
ATOM 557 C C . LEU A 1 72 ? 19.551 5.884 -19.650 1.00 81.69 72 LEU A C 1
ATOM 559 O O . LEU A 1 72 ? 20.667 6.034 -20.132 1.00 81.69 72 LEU A O 1
ATOM 563 N N . ALA A 1 73 ? 18.851 4.757 -19.815 1.00 79.50 73 ALA A N 1
ATOM 564 C CA . ALA A 1 73 ? 19.334 3.636 -20.619 1.00 79.50 73 ALA A CA 1
ATOM 565 C C . ALA A 1 73 ? 19.563 4.038 -22.085 1.00 79.50 73 ALA A C 1
ATOM 567 O O . ALA A 1 73 ? 20.579 3.663 -22.664 1.00 79.50 73 ALA A O 1
ATOM 568 N N . ALA A 1 74 ? 18.651 4.822 -22.669 1.00 79.88 74 ALA A N 1
ATOM 569 C CA . ALA A 1 74 ? 18.785 5.322 -24.034 1.00 79.88 74 ALA A CA 1
ATOM 570 C C . ALA A 1 74 ? 19.961 6.301 -24.179 1.00 79.88 74 ALA A C 1
ATOM 572 O O . ALA A 1 74 ? 20.738 6.172 -25.119 1.00 79.88 74 ALA A O 1
ATOM 573 N N . LEU A 1 75 ? 20.128 7.229 -23.231 1.00 82.75 75 LEU A N 1
ATOM 574 C CA . LEU A 1 75 ? 21.253 8.171 -23.206 1.00 82.75 75 LEU A CA 1
ATOM 575 C C . LEU A 1 75 ? 22.598 7.456 -23.070 1.00 82.75 75 LEU A C 1
ATOM 577 O O . LEU A 1 75 ? 23.508 7.729 -23.845 1.00 82.75 75 LEU A O 1
ATOM 581 N N . LEU A 1 76 ? 22.716 6.517 -22.126 1.00 79.62 76 LEU A N 1
ATOM 582 C CA . LEU A 1 76 ? 23.934 5.720 -21.949 1.00 79.62 76 LEU A CA 1
ATOM 583 C C . LEU A 1 76 ? 24.219 4.856 -23.180 1.00 79.62 76 LEU A C 1
ATOM 585 O O . LEU A 1 76 ? 25.359 4.788 -23.626 1.00 79.62 76 LEU A O 1
ATOM 589 N N . GLY A 1 77 ? 23.184 4.237 -23.754 1.00 77.25 77 GLY A N 1
ATOM 590 C CA . GLY A 1 77 ? 23.300 3.484 -24.997 1.00 77.25 77 GLY A CA 1
ATOM 591 C C . GLY A 1 77 ? 23.828 4.351 -26.138 1.00 77.25 77 GLY A C 1
ATOM 592 O O . GLY A 1 77 ? 24.800 3.968 -26.775 1.00 77.25 77 GLY A O 1
ATOM 593 N N . ALA A 1 78 ? 23.250 5.536 -26.356 1.00 78.56 78 ALA A N 1
ATOM 594 C CA . ALA A 1 78 ? 23.680 6.466 -27.399 1.00 78.56 78 ALA A CA 1
ATOM 595 C C . ALA A 1 78 ? 25.106 6.990 -27.172 1.00 78.56 78 ALA A C 1
ATOM 597 O O . ALA A 1 78 ? 25.893 7.027 -28.113 1.00 78.56 78 ALA A O 1
ATOM 598 N N . LEU A 1 79 ? 25.463 7.332 -25.930 1.00 81.38 79 LEU A N 1
ATOM 599 C CA . LEU A 1 79 ? 26.804 7.805 -25.575 1.00 81.38 79 LEU A CA 1
ATOM 600 C C . LEU A 1 79 ? 27.888 6.763 -25.886 1.00 81.38 79 LEU A C 1
ATOM 602 O O . LEU A 1 79 ? 29.007 7.134 -26.215 1.00 81.38 79 LEU A O 1
ATOM 606 N N . VAL A 1 80 ? 27.559 5.473 -25.793 1.00 79.06 80 VAL A N 1
ATOM 607 C CA . VAL A 1 80 ? 28.480 4.370 -26.100 1.00 79.06 80 VAL A CA 1
ATOM 608 C C . VAL A 1 80 ? 28.456 4.003 -27.586 1.00 79.06 80 VAL A C 1
ATOM 610 O O . VAL A 1 80 ? 29.511 3.810 -28.188 1.00 79.06 80 VAL A O 1
ATOM 613 N N . LEU A 1 81 ? 27.269 3.909 -28.194 1.00 74.50 81 LEU A N 1
ATOM 614 C CA . LEU A 1 81 ? 27.116 3.478 -29.587 1.00 74.50 81 LEU A CA 1
ATOM 615 C C . LEU A 1 81 ? 27.600 4.527 -30.587 1.00 74.50 81 LEU A C 1
ATOM 617 O O . LEU A 1 81 ? 28.243 4.156 -31.561 1.00 74.50 81 LEU A O 1
ATOM 621 N N . VAL A 1 82 ? 27.298 5.812 -30.376 1.00 79.44 82 VAL A N 1
ATOM 622 C CA . VAL A 1 82 ? 27.598 6.866 -31.361 1.00 79.44 82 VAL A CA 1
ATOM 623 C C . VAL A 1 82 ? 29.106 6.995 -31.622 1.00 79.44 82 VAL A C 1
ATOM 625 O O . VAL A 1 82 ? 29.492 6.938 -32.790 1.00 79.44 82 VAL A O 1
ATOM 628 N N . PRO A 1 83 ? 29.982 7.086 -30.599 1.00 75.62 83 PRO A N 1
ATOM 629 C CA . PRO A 1 83 ? 31.424 7.137 -30.829 1.00 75.62 83 PRO A CA 1
ATOM 630 C C . PRO A 1 83 ? 31.955 5.843 -31.442 1.00 75.62 83 PRO A C 1
ATOM 632 O O . PRO A 1 83 ? 32.832 5.883 -32.295 1.00 75.62 83 PRO A O 1
ATOM 635 N N . TRP A 1 84 ? 31.413 4.688 -31.047 1.00 75.31 84 TRP A N 1
ATOM 636 C CA . TRP A 1 84 ? 31.872 3.404 -31.568 1.00 75.31 84 TRP A CA 1
ATOM 637 C C . TRP A 1 84 ? 31.527 3.213 -33.049 1.00 75.31 84 TRP A C 1
ATOM 639 O O . TRP A 1 84 ? 32.375 2.780 -33.826 1.00 75.31 84 TRP A O 1
ATOM 649 N N . VAL A 1 85 ? 30.314 3.590 -33.466 1.00 74.88 85 VAL A N 1
ATOM 650 C CA . VAL A 1 85 ? 29.917 3.599 -34.884 1.00 74.88 85 VAL A CA 1
ATOM 651 C C . VAL A 1 85 ? 30.781 4.581 -35.678 1.00 74.88 85 VAL A C 1
ATOM 653 O O . VAL A 1 85 ? 31.220 4.249 -36.774 1.00 74.88 85 VAL A O 1
ATOM 656 N N . ALA A 1 86 ? 31.084 5.756 -35.116 1.00 76.06 86 ALA A N 1
ATOM 657 C CA . ALA A 1 86 ? 31.959 6.730 -35.764 1.00 76.06 86 ALA A CA 1
ATOM 658 C C . ALA A 1 86 ? 33.389 6.194 -35.964 1.00 76.06 86 ALA A C 1
ATOM 660 O O . ALA A 1 86 ? 33.935 6.329 -37.053 1.00 76.06 86 ALA A O 1
ATOM 661 N N . VAL A 1 87 ? 33.978 5.543 -34.954 1.00 74.44 87 VAL A N 1
ATOM 662 C 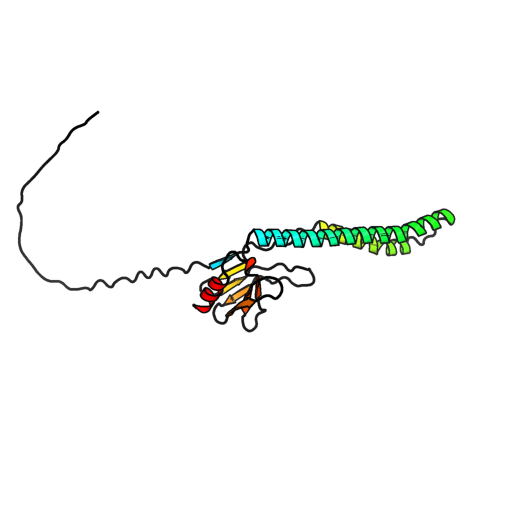CA . VAL A 1 87 ? 35.330 4.958 -35.040 1.00 74.44 87 VAL A CA 1
ATOM 663 C C . VAL A 1 87 ? 35.365 3.769 -36.007 1.00 74.44 87 VAL A C 1
ATOM 665 O O . VAL A 1 87 ? 36.232 3.699 -36.872 1.00 74.44 87 VAL A O 1
ATOM 668 N N . THR A 1 88 ? 34.394 2.856 -35.924 1.00 71.56 88 THR A N 1
ATOM 669 C CA . THR A 1 88 ? 34.348 1.660 -36.791 1.00 71.56 88 THR A CA 1
ATOM 670 C C . THR A 1 88 ? 34.089 1.982 -38.261 1.00 71.56 88 THR A C 1
ATOM 672 O O . THR A 1 88 ? 34.590 1.267 -39.128 1.00 71.56 88 THR A O 1
ATOM 675 N N . ALA A 1 89 ? 33.361 3.062 -38.558 1.00 74.38 89 ALA A N 1
ATOM 676 C CA . ALA A 1 89 ? 33.171 3.547 -39.924 1.00 74.38 89 ALA A CA 1
ATOM 677 C C . ALA A 1 89 ? 34.462 4.101 -40.556 1.00 74.38 89 ALA A C 1
ATOM 679 O O . ALA A 1 89 ? 34.553 4.154 -41.780 1.00 74.38 89 ALA A O 1
ATOM 680 N N . VAL A 1 90 ? 35.441 4.509 -39.740 1.00 75.19 90 VAL A N 1
ATOM 681 C CA . VAL A 1 90 ? 36.703 5.117 -40.192 1.00 75.19 90 VAL A CA 1
ATOM 682 C C . VAL A 1 90 ? 37.856 4.106 -40.204 1.00 75.19 90 VAL A C 1
ATOM 684 O O . VAL A 1 90 ? 38.633 4.095 -41.153 1.00 75.19 90 VAL A O 1
ATOM 687 N N . GLU A 1 91 ? 37.968 3.246 -39.187 1.00 69.44 91 GLU A N 1
ATOM 688 C CA . GLU A 1 91 ? 39.148 2.382 -38.973 1.00 69.44 91 GLU A CA 1
ATOM 689 C C . GLU A 1 91 ? 38.927 0.892 -39.303 1.00 69.44 91 GLU A C 1
ATOM 691 O O . GLU A 1 91 ? 39.883 0.118 -39.335 1.00 69.44 91 GLU A O 1
ATOM 696 N N . GLY A 1 92 ? 37.694 0.466 -39.599 1.00 63.50 92 GLY A N 1
ATOM 697 C CA . GLY A 1 92 ? 37.370 -0.952 -39.793 1.00 63.50 92 GLY A CA 1
ATOM 698 C C . GLY A 1 92 ? 37.190 -1.723 -38.474 1.00 63.50 92 GLY A C 1
ATOM 699 O O . GLY A 1 92 ? 37.445 -1.228 -37.378 1.00 63.50 92 GLY A O 1
ATOM 700 N N . PHE A 1 93 ? 36.640 -2.937 -38.560 1.00 59.91 93 PHE A N 1
ATOM 701 C CA . PHE A 1 93 ? 36.091 -3.663 -37.406 1.00 59.91 93 PHE A CA 1
ATOM 702 C C . PHE A 1 93 ? 37.174 -4.415 -36.603 1.00 59.91 93 PHE A C 1
ATOM 704 O O . PHE A 1 93 ? 37.538 -5.538 -36.946 1.00 59.91 93 PHE A O 1
ATOM 711 N N . GLU A 1 94 ? 37.674 -3.834 -35.506 1.00 62.44 94 GLU A N 1
ATOM 712 C CA . GLU A 1 94 ? 38.548 -4.541 -34.548 1.00 62.44 94 GLU A CA 1
ATOM 713 C C . GLU A 1 94 ? 37.769 -5.489 -33.601 1.00 62.44 94 GLU A C 1
ATOM 715 O O . GLU A 1 94 ? 36.623 -5.208 -33.233 1.00 62.44 94 GLU A O 1
ATOM 720 N N . PRO A 1 95 ? 38.392 -6.572 -33.079 1.00 55.44 95 PRO A N 1
ATOM 721 C CA . PRO A 1 95 ? 37.745 -7.589 -32.235 1.00 55.44 95 PRO A CA 1
ATOM 722 C C . PRO A 1 95 ? 37.424 -7.125 -30.798 1.00 55.44 95 PRO A C 1
ATOM 724 O O . PRO A 1 95 ? 37.146 -7.939 -29.917 1.00 55.44 95 PRO A O 1
ATOM 727 N N . ARG A 1 96 ? 37.368 -5.812 -30.535 1.00 63.84 96 ARG A N 1
ATOM 728 C CA . ARG A 1 96 ? 36.988 -5.223 -29.231 1.00 63.84 96 ARG A CA 1
ATOM 729 C C . ARG A 1 96 ? 35.499 -5.389 -28.886 1.00 63.84 96 ARG A C 1
ATOM 731 O O . ARG A 1 96 ? 35.029 -4.846 -27.885 1.00 63.84 96 ARG A O 1
ATOM 738 N N . GLY A 1 97 ? 34.752 -6.161 -29.678 1.00 61.22 97 GLY A N 1
ATOM 739 C CA . GLY A 1 97 ? 33.316 -6.394 -29.521 1.00 61.22 97 GLY A CA 1
ATOM 740 C C . GLY A 1 97 ? 32.907 -6.899 -28.135 1.00 61.22 97 GLY A C 1
ATOM 741 O O . GLY A 1 97 ? 31.859 -6.496 -27.644 1.00 61.22 97 GLY A O 1
ATOM 742 N N . LEU A 1 98 ? 33.744 -7.693 -27.452 1.00 62.06 98 LEU A N 1
ATOM 743 C CA . LEU A 1 98 ? 33.457 -8.173 -26.090 1.00 62.06 98 LEU A CA 1
ATOM 744 C C . LEU A 1 98 ? 33.444 -7.045 -25.044 1.00 62.06 98 LEU A C 1
ATOM 746 O O . LEU A 1 98 ? 32.581 -7.039 -24.166 1.00 62.06 98 LEU A O 1
ATOM 750 N N . ALA A 1 99 ? 34.344 -6.063 -25.159 1.00 66.56 99 ALA A N 1
ATOM 751 C CA . ALA A 1 99 ? 34.358 -4.900 -24.272 1.00 66.56 99 ALA A CA 1
ATOM 752 C C . ALA A 1 99 ? 33.117 -4.021 -24.497 1.00 66.56 99 ALA A C 1
ATOM 754 O O . ALA A 1 99 ? 32.510 -3.544 -23.537 1.00 66.56 99 ALA A O 1
ATOM 755 N N . LEU A 1 100 ? 32.683 -3.880 -25.754 1.00 68.81 100 LEU A N 1
ATOM 756 C CA . LEU A 1 100 ? 31.454 -3.166 -26.099 1.00 68.81 100 LEU A CA 1
ATOM 757 C C . LEU A 1 100 ? 30.204 -3.876 -25.563 1.00 68.81 100 LEU A C 1
ATOM 759 O O . LEU A 1 100 ? 29.287 -3.229 -25.064 1.00 68.81 100 LEU A O 1
ATOM 763 N N . LEU A 1 101 ? 30.181 -5.209 -25.630 1.00 68.31 101 LEU A N 1
ATOM 764 C CA . LEU A 1 101 ? 29.087 -6.035 -25.122 1.00 68.31 101 LEU A CA 1
ATOM 765 C C . LEU A 1 101 ? 28.958 -5.904 -23.597 1.00 68.31 101 LEU A C 1
ATOM 767 O O . LEU A 1 101 ? 27.850 -5.746 -23.085 1.00 68.31 101 LEU A O 1
ATOM 771 N N . GLY A 1 102 ? 30.089 -5.872 -22.883 1.00 72.00 102 GLY A N 1
ATOM 772 C CA . GLY A 1 102 ? 30.130 -5.563 -21.452 1.00 72.00 102 GLY A CA 1
ATOM 773 C C . GLY A 1 102 ? 29.646 -4.143 -21.135 1.00 72.00 102 GLY A C 1
ATOM 774 O O . GLY A 1 102 ? 28.850 -3.949 -20.217 1.00 72.00 102 GLY A O 1
ATOM 775 N N . LEU A 1 103 ? 30.052 -3.153 -21.933 1.00 74.19 103 LEU A N 1
ATOM 776 C CA . LEU A 1 103 ? 29.656 -1.754 -21.752 1.00 74.19 103 LEU A CA 1
ATOM 777 C C . LEU A 1 103 ? 28.157 -1.527 -22.035 1.00 74.19 103 LEU A C 1
ATOM 779 O O . LEU A 1 103 ? 27.503 -0.747 -21.343 1.00 74.19 103 LEU A O 1
ATOM 783 N N . LEU A 1 104 ? 27.586 -2.266 -22.993 1.00 76.94 104 LEU A N 1
ATOM 784 C CA . LEU A 1 104 ? 26.153 -2.263 -23.315 1.00 76.94 104 LEU A CA 1
ATOM 785 C C . LEU A 1 104 ? 25.300 -3.085 -22.337 1.00 76.94 104 LEU A C 1
ATOM 787 O O . LEU A 1 104 ? 24.080 -2.898 -22.282 1.00 76.94 104 LEU A O 1
ATOM 791 N N . ALA A 1 105 ? 25.905 -3.946 -21.516 1.00 76.75 105 ALA A N 1
ATOM 792 C CA . ALA A 1 105 ? 25.172 -4.722 -20.519 1.00 76.75 105 ALA A CA 1
ATOM 793 C C . ALA A 1 105 ? 24.482 -3.820 -19.479 1.00 76.75 105 ALA A C 1
ATOM 795 O O . ALA A 1 105 ? 23.356 -4.100 -19.068 1.00 76.75 105 ALA A O 1
ATOM 796 N N . VAL A 1 106 ? 25.109 -2.701 -19.099 1.00 76.00 106 VAL A N 1
ATOM 797 C CA . VAL A 1 106 ? 24.554 -1.726 -18.142 1.00 76.00 106 VAL A CA 1
ATOM 798 C C . VAL A 1 106 ? 23.282 -1.036 -18.672 1.00 76.00 106 VAL A C 1
ATOM 800 O O . VAL A 1 106 ? 22.249 -1.113 -17.996 1.00 76.00 106 VAL A O 1
ATOM 803 N N . PRO A 1 107 ? 23.273 -0.398 -19.864 1.00 74.12 107 PRO A N 1
ATOM 804 C CA . PRO A 1 107 ? 22.052 0.184 -20.418 1.00 74.12 107 PRO A CA 1
ATOM 805 C C . PRO A 1 107 ? 20.984 -0.877 -20.719 1.00 74.12 107 PRO A C 1
ATOM 807 O O . PRO A 1 107 ? 19.801 -0.625 -20.479 1.00 74.12 107 PRO A O 1
ATOM 810 N N . ALA A 1 108 ? 21.368 -2.086 -21.146 1.00 76.38 108 ALA A N 1
ATOM 811 C CA . ALA A 1 108 ? 20.422 -3.187 -21.329 1.00 76.38 108 ALA A CA 1
ATOM 812 C C . ALA A 1 108 ? 19.751 -3.598 -20.004 1.00 76.38 108 ALA A C 1
ATOM 814 O O . ALA A 1 108 ? 18.522 -3.704 -19.933 1.00 76.38 108 ALA A O 1
ATOM 815 N N . ALA A 1 109 ? 20.527 -3.759 -18.928 1.00 77.69 109 ALA A N 1
ATOM 816 C CA . ALA A 1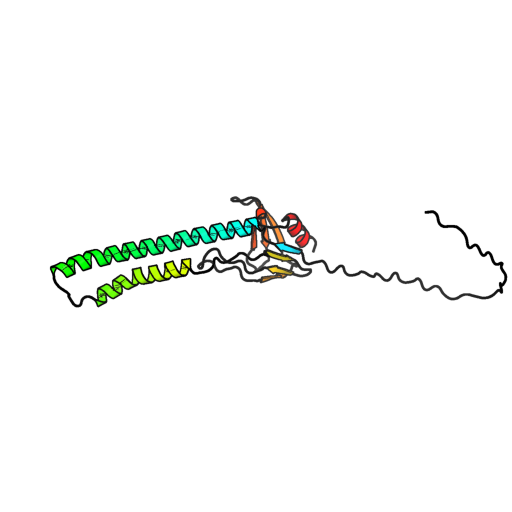 109 ? 20.011 -4.077 -17.599 1.00 77.69 109 ALA A CA 1
ATOM 817 C C . ALA A 1 109 ? 19.071 -2.979 -17.075 1.00 77.69 109 ALA A C 1
ATOM 819 O O . ALA A 1 109 ? 17.990 -3.285 -16.561 1.00 77.69 109 ALA A O 1
ATOM 820 N N . LEU A 1 110 ? 19.422 -1.702 -17.267 1.00 75.81 110 LEU A N 1
ATOM 821 C CA . LEU A 1 110 ? 18.564 -0.565 -16.917 1.00 75.81 110 LEU A CA 1
ATOM 822 C C . LEU A 1 110 ? 17.257 -0.556 -17.717 1.00 75.81 110 LEU A C 1
ATOM 824 O O . LEU A 1 110 ? 16.192 -0.324 -17.140 1.00 75.81 110 LEU A O 1
ATOM 828 N N . ALA A 1 111 ? 17.304 -0.858 -19.016 1.00 75.69 111 ALA A N 1
ATOM 829 C CA . ALA A 1 111 ? 16.114 -0.936 -19.855 1.00 75.69 111 ALA A CA 1
ATOM 830 C C . ALA A 1 111 ? 15.176 -2.071 -19.410 1.00 75.69 111 ALA A C 1
ATOM 832 O O . ALA A 1 111 ? 13.964 -1.866 -19.269 1.00 75.69 111 ALA A O 1
ATOM 833 N N . VAL A 1 112 ? 15.726 -3.256 -19.124 1.00 82.25 112 VAL A N 1
ATOM 834 C CA . VAL A 1 112 ? 14.967 -4.401 -18.596 1.00 82.25 112 VAL A CA 1
ATOM 835 C C . VAL A 1 112 ? 14.362 -4.062 -17.234 1.00 82.25 112 VAL A C 1
ATOM 837 O O . VAL A 1 112 ? 13.171 -4.300 -17.009 1.00 82.25 112 VAL A O 1
ATOM 840 N N . TRP A 1 113 ? 15.140 -3.454 -16.339 1.00 78.75 113 TRP A N 1
ATOM 841 C CA . TRP A 1 113 ? 14.673 -3.037 -15.019 1.00 78.75 113 TRP A CA 1
ATOM 842 C C . TRP A 1 113 ? 13.560 -1.985 -15.108 1.00 78.75 113 TRP A C 1
ATOM 844 O O . TRP A 1 113 ? 12.511 -2.149 -14.479 1.00 78.75 113 TRP A O 1
ATOM 854 N N . GLY A 1 114 ? 13.718 -0.970 -15.963 1.00 73.75 114 GLY A N 1
ATOM 855 C CA . GLY A 1 114 ? 12.708 0.053 -16.240 1.00 73.75 114 GLY A CA 1
ATOM 856 C C . GLY A 1 114 ? 11.408 -0.534 -16.796 1.00 73.75 114 GLY A C 1
ATOM 857 O O . GLY A 1 114 ? 10.323 -0.228 -16.292 1.00 73.75 114 GLY A O 1
ATOM 858 N N . ARG A 1 115 ? 11.487 -1.459 -17.767 1.00 78.25 115 ARG A N 1
ATOM 859 C CA . ARG A 1 115 ? 10.306 -2.180 -18.285 1.00 78.25 115 ARG A CA 1
ATOM 860 C C . ARG A 1 115 ? 9.642 -3.028 -17.206 1.00 78.25 115 ARG A C 1
ATOM 862 O O . ARG A 1 115 ? 8.415 -3.032 -17.105 1.00 78.25 115 ARG A O 1
ATOM 869 N N . ARG A 1 116 ? 10.420 -3.723 -16.374 1.00 77.56 116 ARG A N 1
ATOM 870 C CA . ARG A 1 116 ? 9.891 -4.545 -15.275 1.00 77.56 116 ARG A CA 1
ATOM 871 C C . ARG A 1 116 ? 9.173 -3.691 -14.228 1.00 77.56 1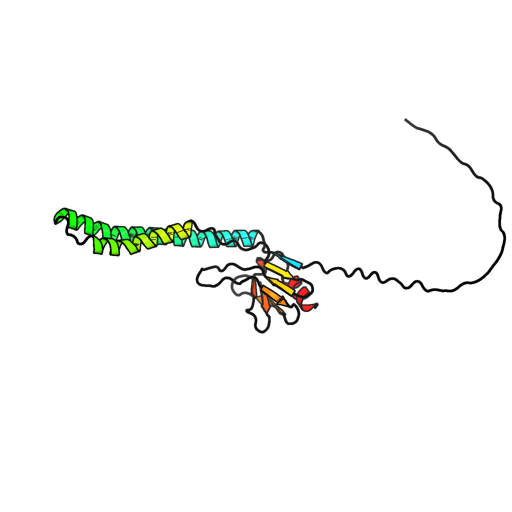16 ARG A C 1
ATOM 873 O O . ARG A 1 116 ? 8.120 -4.092 -13.743 1.00 77.56 116 ARG A O 1
ATOM 880 N N . LEU A 1 117 ? 9.691 -2.502 -13.925 1.00 71.44 117 LEU A N 1
ATOM 881 C CA . LEU A 1 117 ? 9.046 -1.511 -13.055 1.00 71.44 117 LEU A CA 1
ATOM 882 C C . LEU A 1 117 ? 7.707 -1.014 -13.612 1.00 71.44 117 LEU A C 1
ATOM 884 O O . LEU A 1 117 ? 6.764 -0.844 -12.842 1.00 71.44 117 LEU A O 1
ATOM 888 N N . LEU A 1 118 ? 7.615 -0.816 -14.929 1.00 73.50 118 LEU A N 1
ATOM 889 C CA . LEU A 1 118 ? 6.382 -0.398 -15.604 1.00 73.50 118 LEU A CA 1
ATOM 890 C C . LEU A 1 118 ? 5.341 -1.522 -15.698 1.00 73.50 118 LEU A C 1
ATOM 892 O O . LEU A 1 118 ? 4.147 -1.243 -15.653 1.00 73.50 118 LEU A O 1
ATOM 896 N N . ARG A 1 119 ? 5.786 -2.779 -15.822 1.00 74.12 119 ARG A N 1
ATOM 897 C CA . ARG A 1 119 ? 4.911 -3.960 -15.918 1.00 74.12 119 ARG A CA 1
ATOM 898 C C . ARG A 1 119 ? 4.424 -4.480 -14.568 1.00 74.12 119 ARG A C 1
ATOM 900 O O . ARG A 1 119 ? 3.430 -5.197 -14.526 1.00 74.12 119 ARG A O 1
ATOM 907 N N . ARG A 1 120 ? 5.113 -4.170 -13.465 1.00 67.06 120 ARG A N 1
ATOM 908 C CA . ARG A 1 120 ? 4.690 -4.639 -12.140 1.00 67.06 120 ARG A CA 1
ATOM 909 C C . ARG A 1 120 ? 3.410 -3.922 -11.705 1.00 67.06 120 ARG A C 1
ATOM 911 O O . ARG A 1 120 ? 3.414 -2.687 -11.657 1.00 67.06 120 ARG A O 1
ATOM 918 N N . PRO A 1 121 ? 2.358 -4.663 -11.309 1.00 61.75 121 PRO A N 1
ATOM 919 C CA . PRO A 1 121 ? 1.142 -4.045 -10.813 1.00 61.75 121 PRO A CA 1
ATOM 920 C C . PRO A 1 121 ? 1.463 -3.141 -9.609 1.00 61.75 121 PRO A C 1
ATOM 922 O O . PRO A 1 121 ? 2.369 -3.444 -8.813 1.00 61.75 121 PRO A O 1
ATOM 925 N N . PRO A 1 122 ? 0.794 -1.980 -9.491 1.00 63.41 122 PRO A N 1
ATOM 926 C CA . PRO A 1 122 ? 0.898 -1.161 -8.294 1.00 63.41 122 PRO A CA 1
ATOM 927 C C . PRO A 1 122 ? 0.449 -2.003 -7.100 1.00 63.41 122 PRO A C 1
ATOM 929 O O . PRO A 1 122 ? -0.547 -2.718 -7.183 1.00 63.41 122 PRO A O 1
ATOM 932 N N . VAL A 1 123 ? 1.204 -1.948 -6.002 1.00 66.31 123 VAL A N 1
ATOM 933 C CA . VAL A 1 123 ? 0.807 -2.676 -4.797 1.00 66.31 123 VAL A CA 1
ATOM 934 C C . VAL A 1 123 ? -0.371 -1.920 -4.201 1.00 66.31 123 VAL A C 1
ATOM 936 O O . VAL A 1 123 ? -0.232 -0.759 -3.817 1.00 66.31 123 VAL A O 1
ATOM 939 N N . ALA A 1 124 ? -1.548 -2.535 -4.243 1.00 64.81 124 ALA A N 1
ATOM 940 C CA . ALA A 1 124 ? -2.772 -1.914 -3.773 1.00 64.81 124 ALA A CA 1
ATOM 941 C C . ALA A 1 124 ? -2.809 -1.944 -2.243 1.00 64.81 124 ALA A C 1
ATOM 943 O O . ALA A 1 124 ? -2.519 -2.973 -1.636 1.00 64.81 124 ALA A O 1
ATOM 944 N N . LEU A 1 125 ? -3.194 -0.824 -1.627 1.00 70.31 125 LEU A N 1
ATOM 945 C CA . LEU A 1 125 ? -3.615 -0.841 -0.230 1.00 70.31 125 LEU A CA 1
ATOM 946 C C . LEU A 1 125 ? -4.831 -1.772 -0.104 1.00 70.31 125 LEU A C 1
ATOM 948 O O . LEU A 1 125 ? -5.762 -1.671 -0.912 1.00 70.31 125 LEU A O 1
ATOM 952 N N . GLY A 1 126 ? -4.825 -2.647 0.903 1.00 72.25 126 GLY A N 1
ATOM 953 C CA . GLY A 1 126 ? -5.983 -3.471 1.245 1.00 72.25 126 GLY A CA 1
ATOM 954 C C . GLY A 1 126 ? -7.222 -2.616 1.534 1.00 72.25 126 GLY A C 1
ATOM 955 O O . GLY A 1 126 ? -7.125 -1.420 1.812 1.00 72.25 126 GLY A O 1
ATOM 956 N N . ALA A 1 127 ? -8.412 -3.212 1.434 1.00 82.00 127 ALA A N 1
ATOM 957 C CA . ALA A 1 127 ? -9.646 -2.523 1.817 1.00 82.00 127 ALA A CA 1
ATOM 958 C C . ALA A 1 127 ? -9.711 -2.302 3.334 1.00 82.00 127 ALA A C 1
ATOM 960 O O . ALA A 1 127 ? -10.113 -1.233 3.782 1.00 82.00 127 ALA A O 1
ATOM 961 N N . VAL A 1 128 ? -9.277 -3.299 4.102 1.00 82.94 128 VAL A N 1
ATOM 962 C CA . VAL A 1 128 ? -9.286 -3.302 5.564 1.00 82.94 128 VAL A CA 1
ATOM 963 C C . VAL A 1 128 ? -7.933 -2.811 6.075 1.00 82.94 128 VAL A C 1
ATOM 965 O O . VAL A 1 128 ? -6.890 -3.239 5.585 1.00 82.94 128 VAL A O 1
ATOM 968 N N . ALA A 1 129 ? -7.952 -1.888 7.035 1.00 84.00 129 ALA A N 1
ATOM 969 C CA . ALA A 1 129 ? -6.754 -1.434 7.731 1.00 84.00 129 ALA A CA 1
ATOM 970 C C . ALA A 1 129 ? -6.419 -2.387 8.883 1.00 84.00 129 ALA A C 1
ATOM 972 O O . ALA A 1 129 ? -5.281 -2.848 9.005 1.00 84.00 129 ALA A O 1
ATOM 973 N N . PHE A 1 130 ? -7.424 -2.678 9.708 1.00 90.19 130 PHE A N 1
ATOM 974 C CA . PHE A 1 130 ? -7.387 -3.664 10.780 1.00 90.19 130 PHE A CA 1
ATOM 975 C C . PHE A 1 130 ? -8.808 -3.970 11.268 1.00 90.19 130 PHE A C 1
ATOM 977 O O . PHE A 1 130 ? -9.743 -3.214 11.007 1.00 90.19 130 PHE A O 1
ATOM 984 N N . ALA A 1 131 ? -8.971 -5.076 11.985 1.00 91.38 131 ALA A N 1
ATOM 985 C CA . ALA A 1 131 ? -10.216 -5.462 12.634 1.00 91.38 131 ALA A CA 1
ATOM 986 C C . ALA A 1 131 ? -9.990 -5.643 14.137 1.00 91.38 131 ALA A C 1
ATOM 988 O O . ALA A 1 131 ? -9.027 -6.292 14.540 1.00 91.38 131 ALA A O 1
ATOM 989 N N . ILE A 1 132 ? -10.877 -5.084 14.954 1.00 90.56 132 ILE A N 1
ATOM 990 C CA . ILE A 1 132 ? -10.867 -5.212 16.412 1.00 90.56 132 ILE A CA 1
ATOM 991 C C . ILE A 1 132 ? -11.921 -6.250 16.793 1.00 90.56 132 ILE A C 1
ATOM 993 O O . ILE A 1 132 ? -13.118 -6.043 16.598 1.00 90.56 132 ILE A O 1
ATOM 997 N N . THR A 1 133 ? -11.471 -7.382 17.314 1.00 88.88 133 THR A N 1
ATOM 998 C CA . THR A 1 133 ? -12.319 -8.461 17.849 1.00 88.88 133 THR A CA 1
ATOM 999 C C . THR A 1 133 ? -12.449 -8.316 19.372 1.00 88.88 133 THR A C 1
ATOM 1001 O O . THR A 1 133 ? -11.940 -7.337 19.906 1.00 88.88 133 THR A O 1
ATOM 1004 N N . PRO A 1 134 ? -13.161 -9.192 20.105 1.00 85.25 134 PRO A N 1
ATOM 1005 C CA . PRO A 1 134 ? -13.160 -9.203 21.573 1.00 85.25 134 PRO A CA 1
ATOM 1006 C C . PRO A 1 134 ? -11.764 -9.214 22.211 1.00 85.25 134 PRO A C 1
ATOM 1008 O O . PRO A 1 134 ? -11.507 -8.404 23.100 1.00 85.25 134 PRO A O 1
ATOM 1011 N N . ASP A 1 135 ? -10.864 -10.046 21.681 1.00 88.19 135 ASP A N 1
ATOM 1012 C CA . ASP A 1 135 ? -9.600 -10.392 22.344 1.00 88.19 135 ASP A CA 1
ATOM 1013 C C . ASP A 1 135 ? -8.359 -9.839 21.630 1.00 88.19 135 ASP A C 1
ATOM 1015 O O . ASP A 1 135 ? -7.297 -9.683 22.235 1.00 88.19 135 ASP A O 1
ATOM 1019 N N . GLU A 1 136 ? -8.466 -9.527 20.336 1.00 92.75 136 GLU A N 1
ATOM 1020 C CA . GLU A 1 136 ? -7.324 -9.128 19.511 1.00 92.75 136 GLU A CA 1
ATOM 1021 C C . GLU A 1 136 ? -7.655 -8.103 18.417 1.00 92.75 136 GLU A C 1
ATOM 1023 O O . GLU A 1 136 ? -8.777 -8.004 17.912 1.00 92.75 136 GLU A O 1
ATOM 1028 N N . ILE A 1 137 ? -6.627 -7.372 17.998 1.00 91.88 137 ILE A N 1
ATOM 1029 C CA . ILE A 1 137 ? -6.591 -6.490 16.840 1.00 91.88 137 ILE A CA 1
ATOM 1030 C C . ILE A 1 137 ? -5.832 -7.205 15.723 1.00 91.88 137 ILE A C 1
ATOM 1032 O O . ILE A 1 137 ? -4.625 -7.436 15.820 1.00 91.88 137 ILE A O 1
ATOM 1036 N N . ARG A 1 138 ? -6.534 -7.542 14.643 1.00 90.94 138 ARG A N 1
ATOM 1037 C CA . ARG A 1 138 ? -5.970 -8.171 13.447 1.00 90.94 138 ARG A CA 1
ATOM 1038 C C . ARG A 1 138 ? -5.615 -7.113 12.422 1.00 90.94 138 ARG A C 1
ATOM 1040 O O . ARG A 1 138 ? -6.481 -6.389 11.942 1.00 90.94 138 ARG A O 1
ATOM 1047 N N . PHE A 1 139 ? -4.348 -7.044 12.060 1.00 89.06 139 PHE A N 1
ATOM 1048 C CA . PHE A 1 139 ? -3.832 -6.134 11.058 1.00 89.06 139 PHE A CA 1
ATOM 1049 C C . PHE A 1 139 ? -3.630 -6.839 9.729 1.00 89.06 139 PHE A C 1
ATOM 1051 O O . PHE A 1 139 ? -2.947 -7.863 9.657 1.00 89.06 139 PHE A O 1
ATOM 1058 N N . GLU A 1 140 ? -4.121 -6.212 8.669 1.00 82.12 140 GLU A N 1
ATOM 1059 C CA . GLU A 1 140 ? -3.790 -6.617 7.310 1.00 82.12 140 GLU A CA 1
ATOM 1060 C C . GLU A 1 140 ? -2.347 -6.215 6.957 1.00 82.12 140 GLU A C 1
ATOM 1062 O O . GLU A 1 140 ? -1.792 -5.256 7.527 1.00 82.12 140 GLU A O 1
ATOM 1067 N N . PRO A 1 141 ? -1.707 -6.934 6.017 1.00 78.31 141 PRO A N 1
ATOM 1068 C CA . PRO A 1 141 ? -0.393 -6.571 5.542 1.00 78.31 141 PRO A CA 1
ATOM 1069 C C . PRO A 1 141 ? -0.482 -5.225 4.826 1.00 78.31 141 PRO A C 1
ATOM 1071 O O . PRO A 1 141 ? -1.223 -5.044 3.858 1.00 78.31 141 PRO A O 1
ATOM 1074 N N . VAL A 1 142 ? 0.306 -4.263 5.301 1.00 71.62 142 VAL A N 1
ATOM 1075 C CA . VAL A 1 142 ? 0.383 -2.942 4.683 1.00 71.62 142 VAL A CA 1
ATOM 1076 C C . VAL A 1 142 ? 1.561 -2.954 3.720 1.00 71.62 142 VAL A C 1
ATOM 1078 O O . VAL A 1 142 ? 2.713 -3.099 4.157 1.00 71.62 142 VAL A O 1
ATOM 1081 N N . PRO A 1 143 ? 1.310 -2.803 2.411 1.00 64.38 143 PRO A N 1
ATOM 1082 C CA . PRO A 1 143 ? 2.386 -2.776 1.449 1.00 64.38 143 PRO A CA 1
ATOM 1083 C C . PRO A 1 143 ? 3.253 -1.546 1.669 1.00 64.38 143 PRO A C 1
ATOM 1085 O O . PRO A 1 143 ? 2.772 -0.430 1.862 1.00 64.38 143 PRO A O 1
ATOM 1088 N N . SER A 1 144 ? 4.561 -1.757 1.636 1.00 62.84 144 SER A N 1
ATOM 1089 C CA . SER A 1 144 ? 5.508 -0.663 1.752 1.00 62.84 144 SER A CA 1
ATOM 1090 C C . SER A 1 144 ? 5.543 0.190 0.482 1.00 62.84 144 SER A C 1
ATOM 1092 O O . SER A 1 144 ? 5.435 -0.310 -0.642 1.00 62.84 144 SER A O 1
ATOM 1094 N N . ALA A 1 145 ? 5.780 1.491 0.669 1.00 55.12 145 ALA A N 1
ATOM 1095 C CA . ALA A 1 145 ? 5.991 2.457 -0.405 1.00 55.12 145 ALA A CA 1
ATOM 1096 C C . ALA A 1 145 ? 7.264 2.192 -1.242 1.00 55.12 145 ALA A C 1
ATOM 1098 O O . ALA A 1 145 ? 7.432 2.788 -2.310 1.00 55.12 145 ALA A O 1
ATOM 1099 N N . GLY A 1 146 ? 8.162 1.300 -0.808 1.00 51.44 146 GLY A N 1
ATOM 1100 C CA . GLY A 1 146 ? 9.378 0.969 -1.547 1.00 51.44 146 GLY A CA 1
ATOM 1101 C C . GLY A 1 146 ? 9.924 -0.427 -1.237 1.00 51.44 146 GLY A C 1
ATOM 1102 O O . GLY A 1 146 ? 9.714 -0.928 -0.143 1.00 51.44 146 GLY A O 1
ATOM 1103 N N . PRO A 1 147 ? 10.662 -1.052 -2.170 1.00 49.00 147 PRO A N 1
ATOM 1104 C CA . PRO A 1 147 ? 11.232 -2.389 -1.972 1.00 49.00 147 PRO A CA 1
ATOM 1105 C C . PRO A 1 147 ? 12.299 -2.448 -0.864 1.00 49.00 147 PRO A C 1
ATOM 1107 O O . PRO A 1 147 ? 12.535 -3.520 -0.327 1.00 49.00 147 PRO A O 1
ATOM 1110 N N . ALA A 1 148 ? 12.924 -1.314 -0.519 1.00 48.34 148 ALA A N 1
ATOM 1111 C CA . ALA A 1 148 ? 13.922 -1.215 0.552 1.00 48.34 148 ALA A CA 1
ATOM 1112 C C . ALA A 1 148 ? 13.305 -1.110 1.958 1.00 48.34 148 ALA A C 1
ATOM 1114 O O . ALA A 1 148 ? 13.954 -1.401 2.955 1.00 48.34 148 ALA A O 1
ATOM 1115 N N . LEU A 1 149 ? 12.045 -0.688 2.044 1.00 55.00 149 LEU A N 1
ATOM 1116 C CA . LEU A 1 149 ? 11.298 -0.662 3.291 1.00 55.00 149 LEU A CA 1
ATOM 1117 C C . LEU A 1 149 ? 10.471 -1.950 3.292 1.00 55.00 149 LEU A C 1
ATOM 1119 O O . LEU A 1 149 ? 9.587 -2.100 2.456 1.00 55.00 149 LEU A O 1
ATOM 1123 N N . GLY A 1 150 ? 10.770 -2.912 4.162 1.00 55.91 150 GLY A N 1
ATOM 1124 C CA . GLY A 1 150 ? 9.931 -4.107 4.290 1.00 55.91 150 GLY A CA 1
ATOM 1125 C C . GLY A 1 150 ? 8.476 -3.705 4.560 1.00 55.91 150 GLY A C 1
ATOM 1126 O O . GLY A 1 150 ? 8.223 -2.797 5.358 1.00 55.91 150 GLY A O 1
ATOM 1127 N N . GLY A 1 151 ? 7.521 -4.333 3.864 1.00 64.56 151 GLY A N 1
ATOM 1128 C CA . GLY A 1 151 ? 6.096 -4.172 4.170 1.00 64.56 151 GLY A CA 1
ATOM 1129 C C . GLY A 1 151 ? 5.815 -4.506 5.634 1.00 64.56 151 GLY A C 1
ATOM 1130 O O . GLY A 1 151 ? 6.568 -5.255 6.258 1.00 64.56 151 GLY A O 1
ATOM 1131 N N . SER A 1 152 ? 4.746 -3.947 6.200 1.00 68.69 152 SER A N 1
ATOM 1132 C CA . SER A 1 152 ? 4.310 -4.404 7.518 1.00 68.69 152 SER A CA 1
ATOM 1133 C C . SER A 1 152 ? 3.540 -5.707 7.307 1.00 68.69 152 SER A C 1
ATOM 1135 O O . SER A 1 152 ? 2.545 -5.671 6.579 1.00 68.69 152 SER A O 1
ATOM 1137 N N . PRO A 1 153 ? 3.991 -6.850 7.856 1.00 71.88 153 PRO A N 1
ATOM 1138 C CA . PRO A 1 153 ? 3.292 -8.112 7.663 1.00 71.88 153 PRO A CA 1
ATOM 1139 C C . PRO A 1 153 ? 1.903 -8.057 8.301 1.00 71.88 153 PRO A C 1
ATOM 1141 O O . PRO A 1 153 ? 1.613 -7.186 9.134 1.00 71.88 153 PRO A O 1
ATOM 1144 N N . ALA A 1 154 ? 1.052 -9.006 7.918 1.00 79.75 154 ALA A N 1
ATOM 1145 C CA . ALA A 1 154 ? -0.134 -9.298 8.705 1.00 79.75 154 ALA A CA 1
ATOM 1146 C C . ALA A 1 154 ? 0.308 -9.628 10.139 1.00 79.75 154 ALA A C 1
ATOM 1148 O O . ALA A 1 154 ? 1.331 -10.284 10.346 1.00 79.75 154 ALA A O 1
ATOM 1149 N N . ALA A 1 155 ? -0.413 -9.114 11.125 1.00 85.06 155 ALA A N 1
ATOM 1150 C CA . ALA A 1 155 ? -0.097 -9.342 12.530 1.00 85.06 155 ALA A CA 1
ATOM 1151 C C . ALA A 1 155 ? -1.388 -9.357 13.338 1.00 85.06 155 ALA A C 1
ATOM 1153 O O . ALA A 1 155 ? -2.317 -8.632 13.001 1.00 85.06 155 ALA A O 1
ATOM 1154 N N . SER A 1 156 ? -1.427 -10.110 14.429 1.00 89.06 156 SER A N 1
ATOM 1155 C CA . SER A 1 156 ? -2.470 -9.986 15.442 1.00 89.06 156 SER A CA 1
ATOM 1156 C C . SER A 1 156 ? -1.857 -9.519 16.754 1.00 89.06 156 SER A C 1
ATOM 1158 O O . SER A 1 156 ? -0.798 -9.998 17.170 1.00 89.06 156 SER A O 1
ATOM 1160 N N . TRP A 1 157 ? -2.474 -8.518 17.376 1.00 91.69 157 TRP A N 1
ATOM 1161 C CA . TRP A 1 157 ? -2.091 -8.038 18.701 1.00 91.69 157 TRP A CA 1
ATOM 1162 C C . TRP A 1 157 ? -3.221 -8.321 19.683 1.00 91.69 157 TRP A C 1
ATOM 1164 O O . TRP A 1 157 ? -4.357 -8.001 19.355 1.00 91.69 157 TRP A O 1
ATOM 1174 N N . PRO A 1 158 ? -2.948 -8.857 20.881 1.00 91.12 158 PRO A N 1
ATOM 1175 C CA . PRO A 1 158 ? -3.962 -8.919 21.924 1.00 91.12 158 PRO A CA 1
ATOM 1176 C C . PRO A 1 158 ? -4.430 -7.501 22.269 1.00 91.12 158 PRO A C 1
ATOM 1178 O O . PRO A 1 158 ? -3.628 -6.564 22.262 1.00 91.12 158 PRO A O 1
ATOM 1181 N N . ILE A 1 159 ? -5.717 -7.338 22.567 1.00 89.25 159 ILE A N 1
ATOM 1182 C CA . ILE A 1 159 ? -6.253 -6.058 23.049 1.00 89.25 159 ILE A CA 1
ATOM 1183 C C . ILE A 1 159 ? -5.662 -5.737 24.418 1.00 89.25 159 ILE A C 1
ATOM 1185 O O . ILE A 1 159 ? -5.204 -4.618 24.635 1.00 89.25 159 ILE A O 1
ATOM 1189 N N . ALA A 1 160 ? -5.550 -6.749 25.282 1.00 87.19 160 ALA A N 1
ATOM 1190 C CA . ALA A 1 160 ? -4.854 -6.632 26.553 1.00 87.19 160 ALA A CA 1
ATOM 1191 C C . ALA A 1 160 ? -3.408 -6.141 26.343 1.00 87.19 160 ALA A C 1
ATOM 1193 O O . ALA A 1 160 ? -2.589 -6.796 25.690 1.00 87.19 160 ALA A O 1
ATOM 1194 N N . GLY A 1 161 ? -3.097 -4.968 26.900 1.00 87.69 161 GLY A N 1
ATOM 1195 C CA . GLY A 1 161 ? -1.777 -4.339 26.795 1.00 87.69 161 GLY A CA 1
ATOM 1196 C C . GLY A 1 161 ? -1.503 -3.604 25.477 1.00 87.69 161 GLY A C 1
ATOM 1197 O O . GLY A 1 161 ? -0.362 -3.200 25.239 1.00 87.69 161 GLY A O 1
ATOM 1198 N N . THR A 1 162 ? -2.514 -3.419 24.624 1.00 92.56 162 THR A N 1
ATOM 1199 C CA . THR A 1 162 ? -2.443 -2.512 23.473 1.00 92.56 162 THR A CA 1
ATOM 1200 C C . THR A 1 162 ? -3.080 -1.174 23.833 1.00 92.56 162 THR A C 1
ATOM 1202 O O . THR A 1 162 ? -4.183 -1.133 24.363 1.00 92.56 162 THR A O 1
ATOM 1205 N N . THR A 1 163 ? -2.408 -0.069 23.511 1.00 93.38 163 THR A N 1
ATOM 1206 C CA . THR A 1 163 ? -2.956 1.282 23.675 1.00 93.38 163 THR A CA 1
ATOM 1207 C C . THR A 1 163 ? -3.171 1.960 22.328 1.00 93.38 163 THR A C 1
ATOM 1209 O O . THR A 1 163 ? -2.490 1.666 21.335 1.00 93.38 163 THR A O 1
ATOM 1212 N N . ALA A 1 164 ? -4.144 2.867 22.296 1.00 94.19 164 ALA A N 1
ATOM 1213 C CA . ALA A 1 164 ? -4.511 3.643 21.126 1.00 94.19 164 ALA A CA 1
ATOM 1214 C C . ALA A 1 164 ? -4.601 5.119 21.499 1.00 94.19 164 ALA A C 1
ATOM 1216 O O . ALA A 1 164 ? -5.329 5.473 22.419 1.00 94.19 164 ALA A O 1
ATOM 1217 N N . ASP A 1 165 ? -3.900 5.965 20.752 1.00 94.62 165 ASP A N 1
ATOM 1218 C CA . ASP A 1 165 ? -3.883 7.410 20.965 1.00 94.62 165 ASP A CA 1
ATOM 1219 C C . ASP A 1 165 ? -4.146 8.147 19.652 1.00 94.62 165 ASP A C 1
ATOM 1221 O O . ASP A 1 165 ? -3.787 7.673 18.566 1.00 94.62 165 ASP A O 1
ATOM 1225 N N . ILE A 1 166 ? -4.719 9.343 19.757 1.00 93.62 166 ILE A N 1
ATOM 1226 C CA . ILE A 1 166 ? -4.795 10.296 18.652 1.00 93.62 166 ILE A CA 1
ATOM 1227 C C . ILE A 1 166 ? -3.707 11.334 18.871 1.00 93.62 166 ILE A C 1
ATOM 1229 O O . ILE A 1 166 ? -3.660 11.997 19.902 1.00 93.62 166 ILE A O 1
ATOM 1233 N N . GLU A 1 167 ? -2.823 11.477 17.893 1.00 92.75 167 GLU A N 1
ATOM 1234 C CA . GLU A 1 167 ? -1.771 12.485 17.926 1.00 92.75 167 GLU A CA 1
ATOM 1235 C C . GLU A 1 167 ? -1.912 13.438 16.739 1.00 92.75 167 GLU A C 1
ATOM 1237 O O . GLU A 1 167 ? -2.220 12.989 15.632 1.00 92.75 167 GLU A O 1
ATOM 1242 N N . PRO A 1 168 ? -1.596 14.730 16.904 1.00 88.81 168 PRO A N 1
ATOM 1243 C CA . PRO A 1 168 ? -1.523 15.646 15.777 1.00 88.81 168 PRO A CA 1
ATOM 1244 C C . PRO A 1 168 ? -0.344 15.277 14.862 1.00 88.81 168 PRO A C 1
ATOM 1246 O O . PRO A 1 168 ? 0.775 14.986 15.306 1.00 88.81 168 PRO A O 1
ATOM 1249 N N . SER A 1 169 ? -0.570 15.292 13.548 1.00 82.81 169 SER A N 1
ATOM 1250 C CA . SER A 1 169 ? 0.478 15.133 12.540 1.00 82.81 169 SER A CA 1
ATOM 1251 C C . SER A 1 169 ? 0.946 16.495 12.044 1.00 82.81 169 SER A C 1
ATOM 1253 O O . SER A 1 169 ? 0.152 17.335 11.641 1.00 82.81 169 SER A O 1
ATOM 1255 N N . ARG A 1 170 ? 2.268 16.683 11.960 1.00 76.25 170 ARG A N 1
ATOM 1256 C CA . ARG A 1 170 ? 2.872 17.902 11.390 1.00 76.25 170 ARG A CA 1
ATOM 1257 C C . ARG A 1 170 ? 2.648 18.056 9.882 1.00 76.25 170 ARG A C 1
ATOM 1259 O O . ARG A 1 170 ? 2.969 19.098 9.331 1.00 76.25 170 ARG A O 1
ATOM 1266 N N . MET A 1 171 ? 2.181 17.003 9.208 1.00 68.31 171 MET A N 1
ATOM 1267 C CA . MET A 1 171 ? 2.037 16.989 7.750 1.00 68.31 171 MET A CA 1
ATOM 1268 C C . MET A 1 171 ? 0.580 16.957 7.290 1.00 68.31 171 MET A C 1
ATOM 1270 O O . MET A 1 171 ? 0.245 17.645 6.334 1.00 68.31 171 MET A O 1
ATOM 1274 N N . VAL A 1 172 ? -0.274 16.136 7.915 1.00 68.25 172 VAL A N 1
ATOM 1275 C CA . VAL A 1 172 ? -1.665 15.933 7.475 1.00 68.25 172 VAL A CA 1
ATOM 1276 C C . VAL A 1 172 ? -2.534 15.516 8.663 1.00 68.25 172 VAL A C 1
ATOM 1278 O O . VAL A 1 172 ? -2.520 14.339 9.023 1.00 68.25 172 VAL A O 1
ATOM 1281 N N . GLY A 1 173 ? -3.289 16.463 9.226 1.00 82.81 173 GLY A N 1
ATOM 1282 C CA . GLY A 1 173 ? -4.351 16.221 10.215 1.00 82.81 173 GLY A CA 1
ATOM 1283 C C . GLY A 1 173 ? -3.946 15.353 11.409 1.00 82.81 173 GLY A C 1
ATOM 1284 O O . GLY A 1 173 ? -2.778 15.288 11.782 1.00 82.81 173 GLY A O 1
ATOM 1285 N N . ASP A 1 174 ? -4.913 14.657 11.994 1.00 91.25 174 ASP A N 1
ATOM 1286 C CA . ASP A 1 174 ? -4.658 13.747 13.109 1.00 91.25 174 ASP A CA 1
ATOM 1287 C C . ASP A 1 174 ? -4.211 12.358 12.637 1.00 91.25 174 ASP A C 1
ATOM 1289 O O . ASP A 1 174 ? -4.548 11.885 11.542 1.00 91.25 174 ASP A O 1
ATOM 1293 N N . ARG A 1 175 ? -3.447 11.671 13.488 1.00 92.19 175 ARG A N 1
ATOM 1294 C CA . ARG A 1 175 ? -3.033 10.280 13.300 1.00 92.19 175 ARG A CA 1
ATOM 1295 C C . ARG A 1 175 ? -3.507 9.415 14.461 1.00 92.19 175 ARG A C 1
ATOM 1297 O O . ARG A 1 175 ? -3.306 9.755 15.620 1.00 92.19 175 ARG A O 1
ATOM 1304 N N . LEU A 1 176 ? -4.058 8.257 14.125 1.00 93.06 176 LEU A N 1
ATOM 1305 C CA . LEU A 1 176 ? -4.291 7.172 15.064 1.00 93.06 176 LEU A CA 1
ATOM 1306 C C . LEU A 1 176 ? -2.984 6.392 15.244 1.00 93.06 176 LEU A C 1
ATOM 1308 O O . LEU A 1 176 ? -2.386 5.918 14.269 1.00 93.06 176 LEU A O 1
ATOM 1312 N N . VAL A 1 177 ? -2.541 6.254 16.487 1.00 93.44 177 VAL A N 1
ATOM 1313 C CA . VAL A 1 177 ? -1.312 5.560 16.864 1.00 93.44 177 VAL A CA 1
ATOM 1314 C C . VAL A 1 177 ? -1.660 4.375 17.752 1.00 93.44 177 VAL A C 1
ATOM 1316 O O . VAL A 1 177 ? -2.229 4.547 18.820 1.00 93.44 177 VAL A O 1
ATOM 1319 N N . LEU A 1 178 ? -1.278 3.176 17.315 1.00 93.00 178 LEU A N 1
ATOM 1320 C CA . LEU A 1 178 ? -1.445 1.934 18.064 1.00 93.00 178 LEU A CA 1
ATOM 1321 C C . LEU A 1 178 ? -0.086 1.473 18.590 1.00 93.00 178 LEU A C 1
ATOM 1323 O O . LEU A 1 178 ? 0.886 1.352 17.826 1.00 93.00 178 LEU A O 1
ATOM 1327 N N . ARG A 1 179 ? -0.017 1.213 19.896 1.00 94.19 179 ARG A N 1
ATOM 1328 C CA . ARG A 1 179 ? 1.200 0.830 20.616 1.00 94.19 179 ARG A CA 1
ATOM 1329 C C . ARG A 1 179 ? 0.977 -0.472 21.370 1.00 94.19 179 ARG A C 1
ATOM 1331 O O . ARG A 1 179 ? -0.049 -0.658 22.006 1.00 94.19 179 ARG A O 1
ATOM 1338 N N . ARG A 1 180 ? 1.984 -1.340 21.338 1.00 91.94 180 ARG A N 1
ATOM 1339 C CA . ARG A 1 180 ? 2.069 -2.522 22.191 1.00 91.94 180 ARG A CA 1
ATOM 1340 C C . ARG A 1 180 ? 3.530 -2.720 22.606 1.00 91.94 180 ARG A C 1
ATOM 1342 O O . ARG A 1 180 ? 4.405 -2.623 21.738 1.00 91.94 180 ARG A O 1
ATOM 1349 N N . PRO A 1 181 ? 3.820 -3.001 23.887 1.00 88.25 181 PRO A N 1
ATOM 1350 C CA . PRO A 1 181 ? 5.167 -3.343 24.331 1.00 88.25 181 PRO A CA 1
ATOM 1351 C C . PRO A 1 181 ? 5.748 -4.508 23.519 1.00 88.25 181 PRO A C 1
ATOM 1353 O O . PRO A 1 181 ? 5.068 -5.498 23.257 1.00 88.25 181 PRO A O 1
ATOM 1356 N N . GLY A 1 182 ? 6.998 -4.375 23.072 1.00 85.06 182 GLY A N 1
ATOM 1357 C CA . GLY A 1 182 ? 7.669 -5.396 22.258 1.00 85.06 182 GLY A CA 1
ATOM 1358 C C . GLY A 1 182 ? 7.189 -5.500 20.803 1.00 85.06 182 GLY A C 1
ATOM 1359 O O . GLY A 1 182 ? 7.706 -6.328 20.058 1.00 85.06 182 GLY A O 1
ATOM 1360 N N . ALA A 1 183 ? 6.243 -4.662 20.361 1.00 86.69 183 ALA A N 1
ATOM 1361 C CA . ALA A 1 183 ? 5.781 -4.628 18.977 1.00 86.69 183 ALA A CA 1
ATOM 1362 C C . ALA A 1 183 ? 6.109 -3.295 18.292 1.00 86.69 183 ALA A C 1
ATOM 1364 O O . ALA A 1 183 ? 6.163 -2.226 18.903 1.00 86.69 183 ALA A O 1
ATOM 1365 N N . ARG A 1 184 ? 6.289 -3.341 16.968 1.00 84.81 184 ARG A N 1
ATOM 1366 C CA . ARG A 1 184 ? 6.482 -2.130 16.165 1.00 84.81 184 ARG A CA 1
ATOM 1367 C C . ARG A 1 184 ? 5.196 -1.306 16.148 1.00 84.81 184 ARG A C 1
ATOM 1369 O O . ARG A 1 184 ? 4.182 -1.771 15.638 1.00 84.81 184 ARG A O 1
ATOM 1376 N N . ARG A 1 185 ? 5.272 -0.059 16.620 1.00 89.44 185 ARG A N 1
ATOM 1377 C CA . ARG A 1 185 ? 4.178 0.928 16.575 1.00 89.44 185 ARG A CA 1
ATOM 1378 C C . ARG A 1 185 ? 3.518 0.990 15.192 1.00 89.44 185 ARG A C 1
ATOM 1380 O O . ARG A 1 185 ? 4.220 1.106 14.183 1.00 89.44 185 ARG A O 1
ATOM 1387 N N . ARG A 1 186 ? 2.183 0.991 15.150 1.00 88.44 186 ARG A N 1
ATOM 1388 C CA . ARG A 1 186 ? 1.398 1.183 13.919 1.00 88.44 186 ARG A CA 1
ATOM 1389 C C . ARG A 1 186 ? 0.758 2.565 13.907 1.00 88.44 186 ARG A C 1
ATOM 1391 O O . ARG A 1 186 ? 0.307 3.055 14.936 1.00 88.44 186 ARG A O 1
ATOM 1398 N N . VAL A 1 187 ? 0.781 3.218 12.748 1.00 89.50 187 VAL A N 1
ATOM 1399 C CA . VAL A 1 187 ? 0.335 4.607 12.588 1.00 89.50 187 VAL A CA 1
ATOM 1400 C C . VAL A 1 187 ? -0.549 4.704 11.356 1.00 89.50 187 VAL A C 1
ATOM 1402 O O . VAL A 1 187 ? -0.137 4.299 10.269 1.00 89.50 187 VAL A O 1
ATOM 1405 N N . TYR A 1 188 ? -1.733 5.280 11.533 1.00 88.69 188 TYR A N 1
ATOM 1406 C CA . TYR A 1 188 ? -2.721 5.493 10.485 1.00 88.69 188 TYR A CA 1
ATOM 1407 C C . TYR A 1 188 ? -3.133 6.964 10.472 1.00 88.69 188 TYR A C 1
ATOM 1409 O O . TYR A 1 188 ? -3.306 7.573 11.522 1.00 88.69 188 TYR A O 1
ATOM 1417 N N . LEU A 1 189 ? -3.290 7.556 9.291 1.00 89.38 189 LEU A N 1
ATOM 1418 C CA . LEU A 1 189 ? -3.834 8.911 9.181 1.00 89.38 189 LEU A CA 1
ATOM 1419 C C . LEU A 1 189 ? -5.347 8.854 9.385 1.00 89.38 189 LEU A C 1
ATOM 1421 O O . LEU A 1 189 ? -6.017 8.119 8.658 1.00 89.38 189 LEU A O 1
ATOM 1425 N N . ALA A 1 190 ? -5.890 9.650 10.307 1.00 88.69 190 ALA A N 1
ATOM 1426 C CA . ALA A 1 190 ? -7.320 9.652 10.623 1.00 88.69 190 ALA A CA 1
ATOM 1427 C C . ALA A 1 190 ? -8.173 9.923 9.375 1.00 88.69 190 ALA A C 1
ATOM 1429 O O . ALA A 1 190 ? -9.118 9.196 9.087 1.00 88.69 190 ALA A O 1
ATOM 1430 N N . ALA A 1 191 ? -7.749 10.882 8.547 1.00 87.50 191 ALA A N 1
ATOM 1431 C CA . ALA A 1 191 ? -8.418 11.235 7.294 1.00 87.50 191 ALA A CA 1
ATOM 1432 C C . ALA A 1 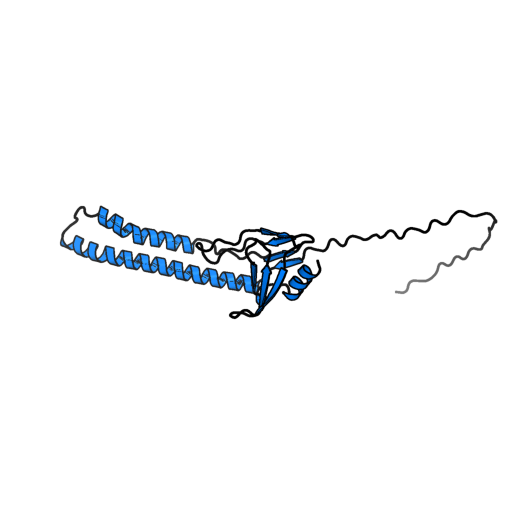191 ? -8.506 10.081 6.272 1.00 87.50 191 ALA A C 1
ATOM 1434 O O . ALA A 1 191 ? -9.276 10.160 5.315 1.00 87.50 191 ALA A O 1
ATOM 1435 N N . THR A 1 192 ? -7.712 9.018 6.441 1.00 87.56 192 THR A N 1
ATOM 1436 C CA . THR A 1 192 ? -7.716 7.853 5.544 1.00 87.56 192 THR A CA 1
ATOM 1437 C C . THR A 1 192 ? -8.612 6.714 6.010 1.00 87.56 192 THR A C 1
ATOM 1439 O O . THR A 1 192 ? -8.831 5.790 5.228 1.00 87.56 192 THR A O 1
ATOM 1442 N N . LEU A 1 193 ? -9.134 6.771 7.236 1.00 89.94 193 LEU A N 1
ATOM 1443 C CA . LEU A 1 193 ? -9.976 5.732 7.825 1.00 89.94 193 LEU A CA 1
ATOM 1444 C C . LEU A 1 193 ? -11.456 6.060 7.619 1.00 89.94 193 LEU A C 1
ATOM 1446 O O . LEU A 1 193 ? -11.861 7.222 7.646 1.00 89.94 193 LEU A O 1
ATOM 1450 N N . ASP A 1 194 ? -12.270 5.045 7.356 1.00 91.75 194 ASP A N 1
ATOM 1451 C CA . ASP A 1 194 ? -13.727 5.195 7.255 1.00 91.75 194 ASP A CA 1
ATOM 1452 C C . ASP A 1 194 ? -14.407 5.349 8.623 1.00 91.75 194 ASP A C 1
ATOM 1454 O O . ASP A 1 194 ? -15.511 5.877 8.703 1.00 91.75 194 ASP A O 1
ATOM 1458 N N . THR A 1 195 ? -13.712 4.944 9.682 1.00 91.00 195 THR A N 1
ATOM 1459 C CA . THR A 1 195 ? -14.149 5.005 11.075 1.00 91.00 195 THR A CA 1
ATOM 1460 C C . THR A 1 195 ? -13.494 6.190 11.782 1.00 91.00 195 THR A C 1
ATOM 1462 O O . THR A 1 195 ? -12.314 6.474 11.553 1.00 91.00 195 THR A O 1
ATOM 1465 N N . ASP A 1 196 ? -14.242 6.869 12.654 1.00 91.44 196 ASP A N 1
ATOM 1466 C CA . ASP A 1 196 ? -13.705 7.933 13.504 1.00 91.44 196 ASP A CA 1
ATOM 1467 C C . ASP A 1 196 ? -12.615 7.363 14.439 1.00 91.44 196 ASP A C 1
ATOM 1469 O O . ASP A 1 196 ? -12.867 6.378 15.145 1.00 91.44 196 ASP A O 1
ATOM 1473 N N . PRO A 1 197 ? -11.396 7.937 14.468 1.00 90.00 197 PRO A N 1
ATOM 1474 C CA . PRO A 1 197 ? -10.333 7.454 15.343 1.00 90.00 197 PRO A CA 1
ATOM 1475 C C . PRO A 1 197 ? -10.708 7.486 16.833 1.00 90.00 197 PRO A C 1
ATOM 1477 O O . PRO A 1 197 ? -10.201 6.656 17.585 1.00 90.00 197 PRO A O 1
ATOM 1480 N N . THR A 1 198 ? -11.609 8.372 17.268 1.00 92.44 198 THR A N 1
ATOM 1481 C CA . THR A 1 198 ? -12.086 8.412 18.663 1.00 92.44 198 THR A CA 1
ATOM 1482 C C . THR A 1 198 ? -12.881 7.163 19.029 1.00 92.44 198 THR A C 1
ATOM 1484 O O . THR A 1 198 ? -12.725 6.648 20.133 1.00 92.44 198 THR A O 1
ATOM 1487 N N . THR A 1 199 ? -13.650 6.611 18.081 1.00 91.75 199 THR A N 1
ATOM 1488 C CA . THR A 1 199 ? -14.370 5.338 18.253 1.00 91.75 199 THR A CA 1
ATOM 1489 C C . THR A 1 199 ? -13.396 4.173 18.400 1.00 91.75 199 THR A C 1
ATOM 1491 O O . THR A 1 199 ? -13.629 3.248 19.168 1.00 91.75 199 THR A O 1
ATOM 1494 N N . VAL A 1 200 ? -12.268 4.214 17.688 1.00 91.31 200 VAL A N 1
ATOM 1495 C CA . VAL A 1 200 ? -11.230 3.185 17.822 1.00 91.31 200 VAL A CA 1
ATOM 1496 C C . VAL A 1 200 ? -10.558 3.259 19.192 1.00 91.31 200 VAL A C 1
ATOM 1498 O O . VAL A 1 200 ? -10.368 2.227 19.833 1.00 91.31 200 VAL A O 1
ATOM 1501 N N . VAL A 1 201 ? -10.214 4.467 19.646 1.00 93.00 201 VAL A N 1
ATOM 1502 C CA . VAL A 1 201 ? -9.609 4.676 20.968 1.00 93.00 201 VAL A CA 1
ATOM 1503 C C . VAL A 1 201 ? -10.555 4.221 22.074 1.00 93.00 201 VAL A C 1
ATOM 1505 O O . VAL A 1 201 ? -10.135 3.462 22.943 1.00 93.00 201 VAL A O 1
ATOM 1508 N N . SER A 1 202 ? -11.832 4.613 22.024 1.00 91.12 202 SER A N 1
ATOM 1509 C CA . SER A 1 202 ? -12.814 4.211 23.035 1.00 91.12 202 SER A CA 1
ATOM 1510 C C . SER A 1 202 ? -13.049 2.701 23.053 1.00 91.12 202 SER A C 1
ATOM 1512 O O . SER A 1 202 ? -13.140 2.118 24.129 1.00 91.12 202 SER A O 1
ATOM 1514 N N . GLN A 1 203 ? -13.068 2.045 21.889 1.00 88.56 203 GLN A N 1
ATOM 1515 C CA . GLN A 1 203 ? -13.230 0.593 21.796 1.00 88.56 203 GLN A CA 1
ATOM 1516 C C . GLN A 1 203 ? -12.054 -0.176 22.416 1.00 88.56 203 GLN A C 1
ATOM 1518 O O . GLN A 1 203 ? -12.254 -1.257 22.964 1.00 88.56 203 GLN A O 1
ATOM 1523 N N . ILE A 1 204 ? -10.835 0.361 22.309 1.00 88.62 204 ILE A N 1
ATOM 1524 C CA . ILE A 1 204 ? -9.627 -0.251 22.882 1.00 88.62 204 ILE A CA 1
ATOM 1525 C C . ILE A 1 204 ? -9.504 0.076 24.374 1.00 88.62 204 ILE A C 1
ATOM 1527 O O . ILE A 1 204 ? -9.101 -0.789 25.134 1.00 88.62 204 ILE A O 1
ATOM 1531 N N . ALA A 1 205 ? -9.871 1.289 24.798 1.00 86.25 205 ALA A N 1
ATOM 1532 C CA . ALA A 1 205 ? -9.813 1.710 26.200 1.00 86.25 205 ALA A CA 1
ATOM 1533 C C . ALA A 1 205 ? -10.957 1.148 27.062 1.00 86.25 205 ALA A C 1
ATOM 1535 O O . ALA A 1 205 ? -10.821 1.049 28.277 1.00 86.25 205 ALA A O 1
ATOM 1536 N N . GLY A 1 206 ? -12.096 0.807 26.453 1.00 77.38 206 GLY A N 1
ATOM 1537 C CA . GLY A 1 206 ? -13.255 0.226 27.133 1.00 77.38 206 GLY A CA 1
ATOM 1538 C C . GLY A 1 206 ? -13.132 -1.270 27.444 1.00 77.38 206 GLY A C 1
ATOM 1539 O O . GLY A 1 206 ? -14.145 -1.885 27.780 1.00 77.38 206 GLY A O 1
ATOM 1540 N N . ARG A 1 207 ? -11.944 -1.864 27.284 1.00 65.12 207 ARG A N 1
ATOM 1541 C CA . ARG A 1 207 ? -11.648 -3.283 27.514 1.00 65.12 207 ARG A CA 1
ATOM 1542 C C . ARG A 1 207 ? -10.332 -3.462 28.250 1.00 65.12 207 ARG A C 1
ATOM 1544 O O . ARG A 1 207 ? -10.246 -4.460 28.994 1.00 65.12 207 ARG A O 1
#

Foldseek 3Di:
DDDDDDDDDDDDDDDDDDDDDDDDDDPPDPPPPPPVPQPPKAFKFFDPVLQVVVLVVLLVVLLVQLVVLLVVLVVQVCVLVVVVVVCCVPPNDDPCVVVSVVSNVVSVVSNVVSVVSNPDRRDGADGTQWIGGPFWIWGDWGDDSDPVDDTRHTDIDTLVQKAWDWDADPPAGIKIWIDHPPDDIDIDDQNGIPDHSVVVRCVSVVD

Radius of gyration: 36.67 Å; chains: 1; bounding box: 114×46×87 Å

pLDDT: mean 73.93, std 14.97, range [42.16, 94.62]